Protein AF-A0A1J5R5A1-F1 (afdb_monomer)

Organism: NCBI:txid410659

InterPro domains:
  IPR021104 KfrA, N-terminal DNA-binding domain [PF11740] (4-105)

pLDDT: mean 84.12, std 17.19, range [33.38, 98.56]

Radius of gyration: 106.51 Å; Cα contacts (8 Å, |Δi|>4): 23; chains: 1; bounding box: 194×69×278 Å

Sequence (284 aa):
MLLFFRYGITPTANKLYQYVRKGSMSAPAEALNTFWVVLREKSRVRIERPDLPEQVKDAAGSFAASLWKQAQEAAQARFSAQIAESNEKVLEARQESDIARKELATILLTLQETQAHLENANQRIAEIEKKHAVDISTLATFEKSFESLQNERVNLDRSLEATRTGFSRDIEIINVALSKAEERYRLLEAKSLMEVDRERQRASKLEKELIKIRETTRTDQVDQQKELFSLQNVISGLREKLGTLNGQLNAVTSQQKETTRRLRFTEKKLEASSAKNSRIKSMP

Structure (mmCIF, N/CA/C/O backbone):
data_AF-A0A1J5R5A1-F1
#
_entry.id   AF-A0A1J5R5A1-F1
#
loop_
_atom_site.group_PDB
_atom_site.id
_atom_site.type_symbol
_atom_site.label_atom_id
_atom_site.label_alt_id
_atom_site.label_comp_id
_atom_site.label_asym_id
_atom_site.label_entity_id
_atom_site.label_seq_id
_atom_site.pdbx_PDB_ins_code
_atom_site.Cartn_x
_atom_site.Cartn_y
_atom_site.Cartn_z
_atom_site.occupancy
_atom_site.B_iso_or_equiv
_atom_site.auth_seq_id
_atom_site.auth_comp_id
_atom_site.auth_asym_id
_atom_site.auth_atom_id
_atom_site.pdbx_PDB_model_num
ATOM 1 N N . MET A 1 1 ? 46.092 -10.758 -110.181 1.00 52.22 1 MET A N 1
ATOM 2 C CA . MET A 1 1 ? 46.733 -9.479 -109.787 1.00 52.22 1 MET A CA 1
ATOM 3 C C . MET A 1 1 ? 46.092 -8.767 -108.585 1.00 52.22 1 MET A C 1
ATOM 5 O O . MET A 1 1 ? 46.737 -7.885 -108.043 1.00 52.22 1 MET A O 1
ATOM 9 N N . LEU A 1 2 ? 44.890 -9.133 -108.112 1.00 53.03 2 LEU A N 1
ATOM 10 C CA . LEU A 1 2 ? 44.206 -8.431 -107.003 1.00 53.03 2 LEU A CA 1
ATOM 11 C C . LEU A 1 2 ? 44.682 -8.780 -105.574 1.00 53.03 2 LEU A C 1
ATOM 13 O O . LEU A 1 2 ? 44.371 -8.046 -104.643 1.00 53.03 2 LEU A O 1
ATOM 17 N N . LEU A 1 3 ? 45.429 -9.873 -105.377 1.00 57.06 3 LEU A N 1
ATOM 18 C CA . LEU A 1 3 ? 45.823 -10.336 -104.035 1.00 57.06 3 LEU A CA 1
ATOM 19 C C . LEU A 1 3 ? 46.867 -9.444 -103.343 1.00 57.06 3 LEU A C 1
ATOM 21 O O . LEU A 1 3 ? 46.757 -9.201 -102.146 1.00 57.06 3 LEU A O 1
ATOM 25 N N . PHE A 1 4 ? 47.856 -8.939 -104.085 1.00 57.03 4 PHE A N 1
ATOM 26 C CA . PHE A 1 4 ? 48.929 -8.122 -103.513 1.00 57.03 4 PHE A CA 1
ATOM 27 C C . PHE A 1 4 ? 48.425 -6.733 -103.090 1.00 57.03 4 PHE A C 1
ATOM 29 O O . PHE A 1 4 ? 48.597 -6.341 -101.942 1.00 57.03 4 PHE A O 1
ATOM 36 N N . PHE A 1 5 ? 47.722 -6.028 -103.983 1.00 57.47 5 PHE A N 1
ATOM 37 C CA . PHE A 1 5 ? 47.270 -4.652 -103.738 1.00 57.47 5 PHE A CA 1
ATOM 38 C C . PHE A 1 5 ? 46.162 -4.522 -102.688 1.00 57.47 5 PHE A C 1
ATOM 40 O O . PHE A 1 5 ? 46.007 -3.454 -102.109 1.00 57.47 5 PHE A O 1
ATOM 47 N N . ARG A 1 6 ? 45.384 -5.586 -102.444 1.00 50.59 6 ARG A N 1
ATOM 48 C CA . ARG A 1 6 ? 44.241 -5.542 -101.519 1.00 50.59 6 ARG A CA 1
ATOM 49 C C . ARG A 1 6 ? 44.514 -6.180 -100.156 1.00 50.59 6 ARG A C 1
ATOM 51 O O . ARG A 1 6 ? 43.886 -5.778 -99.186 1.00 50.59 6 ARG A O 1
ATOM 58 N N . TYR A 1 7 ? 45.423 -7.154 -100.077 1.00 55.94 7 TYR A N 1
ATOM 59 C CA . TYR A 1 7 ? 45.648 -7.937 -98.853 1.00 55.94 7 TYR A CA 1
ATOM 60 C C . TYR A 1 7 ? 47.113 -7.974 -98.390 1.00 55.94 7 TYR A C 1
ATOM 62 O O . TYR A 1 7 ? 47.407 -8.630 -97.397 1.00 55.94 7 TYR A O 1
ATOM 70 N N . GLY A 1 8 ? 48.046 -7.318 -99.093 1.00 58.06 8 GLY A N 1
ATOM 71 C CA . GLY A 1 8 ? 49.458 -7.245 -98.685 1.00 58.06 8 GLY A CA 1
ATOM 72 C C . GLY A 1 8 ? 50.221 -8.576 -98.741 1.00 58.06 8 GLY A C 1
ATOM 73 O O . GLY A 1 8 ? 51.343 -8.667 -98.252 1.00 58.06 8 GLY A O 1
ATOM 74 N N . ILE A 1 9 ? 49.640 -9.624 -99.337 1.00 62.53 9 ILE A N 1
ATOM 75 C CA . ILE A 1 9 ? 50.263 -10.950 -99.433 1.00 62.53 9 ILE A CA 1
ATOM 76 C C . ILE A 1 9 ? 51.184 -10.978 -100.654 1.00 62.53 9 ILE A C 1
ATOM 78 O O . ILE A 1 9 ? 50.724 -10.782 -101.781 1.00 62.53 9 ILE A O 1
ATOM 82 N N . THR A 1 10 ? 52.468 -11.283 -100.454 1.00 61.75 10 THR A N 1
ATOM 83 C CA . THR A 1 10 ? 53.428 -11.484 -101.546 1.00 61.75 10 THR A CA 1
ATOM 84 C C . THR A 1 10 ? 53.144 -12.815 -102.261 1.00 61.75 10 THR A C 1
ATOM 86 O O . THR A 1 10 ? 53.216 -13.887 -101.649 1.00 61.75 10 THR A O 1
ATOM 89 N N . PRO A 1 11 ? 52.762 -12.807 -103.553 1.00 65.06 11 PRO A N 1
ATOM 90 C CA . PRO A 1 11 ? 52.550 -14.047 -104.287 1.00 65.06 11 PRO A CA 1
ATOM 91 C C . PRO A 1 11 ? 53.872 -14.816 -104.439 1.00 65.06 11 PRO A C 1
ATOM 93 O O . PRO A 1 11 ? 54.847 -14.303 -104.978 1.00 65.06 11 PRO A O 1
ATOM 96 N N . THR A 1 12 ? 53.900 -16.057 -103.956 1.00 67.81 12 THR A N 1
ATOM 97 C CA . THR A 1 12 ? 54.996 -17.022 -104.143 1.00 67.81 12 THR A CA 1
ATOM 98 C C . THR A 1 12 ? 54.703 -17.935 -105.335 1.00 67.81 12 THR A C 1
ATOM 100 O O . THR A 1 12 ? 53.538 -18.225 -105.621 1.00 67.81 12 THR A O 1
ATOM 103 N N . ALA A 1 13 ? 55.745 -18.429 -106.017 1.00 62.97 13 ALA A N 1
ATOM 104 C CA . ALA A 1 13 ? 55.616 -19.269 -107.219 1.00 62.97 13 ALA A CA 1
ATOM 105 C C . ALA A 1 13 ? 54.694 -20.490 -107.005 1.00 62.97 13 ALA A C 1
ATOM 107 O O . ALA A 1 13 ? 53.851 -20.788 -107.852 1.00 62.97 13 ALA A O 1
ATOM 108 N N . ASN A 1 14 ? 54.759 -21.111 -105.820 1.00 63.62 14 ASN A N 1
ATOM 109 C CA . ASN A 1 14 ? 53.886 -22.225 -105.434 1.00 63.62 14 ASN A CA 1
ATOM 110 C C . ASN A 1 14 ? 52.397 -21.850 -105.392 1.00 63.62 14 ASN A C 1
ATOM 112 O O . ASN A 1 14 ? 51.562 -22.613 -105.875 1.00 63.62 14 ASN A O 1
ATOM 116 N N . LYS A 1 15 ? 52.045 -20.670 -104.862 1.00 64.06 15 LYS A N 1
ATOM 117 C CA . LYS A 1 15 ? 50.645 -20.213 -104.832 1.00 64.06 15 LYS A CA 1
ATOM 118 C C . LYS A 1 15 ? 50.121 -19.936 -106.240 1.00 64.06 15 LYS A C 1
ATOM 120 O O . LYS A 1 15 ? 48.957 -20.196 -106.508 1.00 64.06 15 LYS A O 1
ATOM 125 N N . LEU A 1 16 ? 50.963 -19.451 -107.150 1.00 65.00 16 LEU A N 1
ATOM 126 C CA . LEU A 1 16 ? 50.572 -19.165 -108.534 1.00 65.00 16 LEU A CA 1
ATOM 127 C C . LEU A 1 16 ? 50.385 -20.424 -109.385 1.00 65.00 16 LEU A C 1
ATOM 129 O O . LEU A 1 16 ? 49.421 -20.498 -110.146 1.00 65.00 16 LEU A O 1
ATOM 133 N N . TYR A 1 17 ? 51.236 -21.437 -109.205 1.00 63.41 17 TYR A N 1
ATOM 134 C CA . TYR A 1 17 ? 51.084 -22.732 -109.877 1.00 63.41 17 TYR A CA 1
ATOM 135 C C . TYR A 1 17 ? 49.737 -23.397 -109.538 1.00 63.41 17 TYR A C 1
ATOM 137 O O . TYR A 1 17 ? 49.046 -23.907 -110.422 1.00 63.41 17 TYR A O 1
ATOM 145 N N . GLN A 1 18 ? 49.311 -23.313 -108.272 1.00 65.25 18 GLN A N 1
ATOM 146 C CA . GLN A 1 18 ? 48.046 -23.892 -107.803 1.00 65.25 18 GLN A CA 1
ATOM 147 C C . GLN A 1 18 ? 46.796 -23.275 -108.454 1.00 65.25 18 GLN A C 1
ATOM 149 O O . GLN A 1 18 ? 45.795 -23.977 -108.613 1.00 65.25 18 GLN A O 1
ATOM 154 N N . TYR A 1 19 ? 46.849 -22.003 -108.868 1.00 63.84 19 TYR A N 1
ATOM 155 C CA . TYR A 1 19 ? 45.717 -21.316 -109.502 1.00 63.84 19 TYR A CA 1
ATOM 156 C C . TYR A 1 19 ? 45.675 -21.453 -111.033 1.00 63.84 19 TYR A C 1
ATOM 158 O O . TYR A 1 19 ? 44.595 -21.334 -111.603 1.00 63.84 19 TYR A O 1
ATOM 166 N N . VAL A 1 20 ? 46.804 -21.709 -111.709 1.00 64.94 20 VAL A N 1
ATOM 167 C CA . VAL A 1 20 ? 46.878 -21.674 -113.189 1.00 64.94 20 VAL A CA 1
ATOM 168 C C . VAL A 1 20 ? 46.788 -23.063 -113.844 1.00 64.94 20 VAL A C 1
ATOM 170 O O . VAL A 1 20 ? 46.451 -23.147 -115.019 1.00 64.94 20 VAL A O 1
ATOM 173 N N . ARG A 1 21 ? 46.990 -24.163 -113.100 1.00 59.34 21 ARG A N 1
ATOM 174 C CA . ARG A 1 21 ? 46.677 -25.567 -113.480 1.00 59.34 21 ARG A CA 1
ATOM 175 C C . ARG A 1 21 ? 47.015 -26.028 -114.925 1.00 59.34 21 ARG A C 1
ATOM 177 O O . ARG A 1 21 ? 46.456 -27.032 -115.358 1.00 59.34 21 ARG A O 1
ATOM 184 N N . LYS A 1 22 ? 47.941 -25.386 -115.657 1.00 52.81 22 LYS A N 1
ATOM 185 C CA . LYS A 1 22 ? 48.549 -25.860 -116.924 1.00 52.81 22 LYS A CA 1
ATOM 186 C C . LYS A 1 22 ? 49.942 -25.230 -117.142 1.00 52.81 22 LYS A C 1
ATOM 188 O O . LYS A 1 22 ? 50.082 -24.023 -116.975 1.00 52.81 22 LYS A O 1
ATOM 193 N N . GLY A 1 23 ? 50.933 -26.033 -117.565 1.00 60.09 23 GLY A N 1
ATOM 194 C CA . GLY A 1 23 ? 52.293 -25.600 -117.970 1.00 60.09 23 GLY A CA 1
ATOM 195 C C . GLY A 1 23 ? 53.429 -26.023 -117.018 1.00 60.09 23 GLY A C 1
ATOM 196 O O . GLY A 1 23 ? 53.172 -26.318 -115.854 1.00 60.09 23 GLY A O 1
ATOM 197 N N . SER A 1 24 ? 54.678 -26.093 -117.509 1.00 61.22 24 SER A N 1
ATOM 198 C CA . SER A 1 24 ? 55.853 -26.526 -116.725 1.00 61.22 24 SER A CA 1
ATOM 199 C C . SER A 1 24 ? 56.121 -25.611 -115.517 1.00 61.22 24 SER A C 1
ATOM 201 O O . SER A 1 24 ? 55.800 -24.422 -115.532 1.00 61.22 24 SER A O 1
ATOM 203 N N . MET A 1 25 ? 56.743 -26.158 -114.465 1.00 59.41 25 MET A N 1
ATOM 204 C CA . MET A 1 25 ? 57.041 -25.457 -113.202 1.00 59.41 25 MET A CA 1
ATOM 205 C C . MET A 1 25 ? 57.828 -24.138 -113.356 1.00 59.41 25 MET A C 1
ATOM 207 O O . MET A 1 25 ? 57.787 -23.303 -112.455 1.00 59.41 25 MET A O 1
ATOM 211 N N . SER A 1 26 ? 58.528 -23.923 -114.474 1.00 58.53 26 SER A N 1
ATOM 212 C CA . SER A 1 26 ? 59.345 -22.728 -114.712 1.00 58.53 26 SER A CA 1
ATOM 213 C C . SER A 1 26 ? 58.542 -21.501 -115.168 1.00 58.53 26 SER A C 1
ATOM 215 O O . SER A 1 26 ? 58.938 -20.379 -114.862 1.00 58.53 26 SER A O 1
ATOM 217 N N . ALA A 1 27 ? 57.387 -21.678 -115.821 1.00 63.69 27 ALA A N 1
ATOM 218 C CA . ALA A 1 27 ? 56.630 -20.566 -116.408 1.00 63.69 27 ALA A CA 1
ATOM 219 C C . ALA A 1 27 ? 55.973 -19.616 -115.375 1.00 63.69 27 ALA A C 1
ATOM 221 O O . ALA A 1 27 ? 56.019 -18.401 -115.570 1.00 63.69 27 ALA A O 1
ATOM 222 N N . PRO A 1 28 ? 55.403 -20.085 -114.242 1.00 67.12 28 PRO A N 1
ATOM 223 C CA . PRO A 1 28 ? 54.849 -19.182 -113.226 1.00 67.12 28 PRO A CA 1
ATOM 224 C C . PRO A 1 28 ? 55.920 -18.433 -112.434 1.00 67.12 28 PRO A C 1
ATOM 226 O O . PRO A 1 28 ? 55.672 -17.317 -111.981 1.00 67.12 28 PRO A O 1
ATOM 229 N N . ALA A 1 29 ? 57.100 -19.035 -112.259 1.00 65.38 29 ALA A N 1
ATOM 230 C CA . ALA A 1 29 ? 58.236 -18.376 -111.626 1.00 65.38 29 ALA A CA 1
ATOM 231 C C . ALA A 1 29 ? 58.772 -17.248 -112.518 1.00 65.38 29 ALA A C 1
ATOM 233 O O . ALA A 1 29 ? 59.002 -16.143 -112.030 1.00 65.38 29 ALA A O 1
ATOM 234 N N . GLU A 1 30 ? 58.880 -17.497 -113.825 1.00 68.44 30 GLU A N 1
ATOM 235 C CA . GLU A 1 30 ? 59.286 -16.498 -114.811 1.00 68.44 30 GLU A CA 1
ATOM 236 C C . GLU A 1 30 ? 58.259 -15.365 -114.920 1.00 68.44 30 GLU A C 1
ATOM 238 O O . GLU A 1 30 ? 58.621 -14.211 -114.733 1.00 68.44 30 GLU A O 1
ATOM 243 N N . ALA A 1 31 ? 56.963 -15.674 -115.056 1.00 72.19 31 ALA A N 1
ATOM 244 C CA . ALA A 1 31 ? 55.900 -14.667 -115.102 1.00 72.19 31 ALA A CA 1
ATOM 245 C C . ALA A 1 31 ? 55.815 -13.814 -113.823 1.00 72.19 31 ALA A C 1
ATOM 247 O O . ALA A 1 31 ? 55.523 -12.619 -113.896 1.00 72.19 31 ALA A O 1
ATOM 248 N N . LEU A 1 32 ? 56.082 -14.398 -112.648 1.00 71.00 32 LEU A N 1
ATOM 249 C CA . LEU A 1 32 ? 56.175 -13.648 -111.395 1.00 71.00 32 LEU A CA 1
ATOM 250 C C . LEU A 1 32 ? 57.400 -12.725 -111.393 1.00 71.00 32 LEU A C 1
ATOM 252 O O . LEU A 1 32 ? 57.299 -11.579 -110.960 1.00 71.00 32 LEU A O 1
ATOM 256 N N . ASN A 1 33 ? 58.542 -13.202 -111.891 1.00 68.62 33 ASN A N 1
ATOM 257 C CA . ASN A 1 33 ? 59.760 -12.407 -111.972 1.00 68.62 33 ASN A CA 1
ATOM 258 C C . ASN A 1 33 ? 59.587 -11.243 -112.962 1.00 68.62 33 ASN A C 1
ATOM 260 O O . ASN A 1 33 ? 59.836 -10.095 -112.603 1.00 68.62 33 ASN A O 1
ATOM 264 N N . THR A 1 34 ? 59.032 -11.501 -114.152 1.00 70.50 34 THR A N 1
ATOM 265 C CA . THR A 1 34 ? 58.669 -10.469 -115.134 1.00 70.50 34 THR A CA 1
ATOM 266 C C . THR A 1 34 ? 57.650 -9.489 -114.557 1.00 70.50 34 THR A C 1
ATOM 268 O O . THR A 1 34 ? 57.800 -8.286 -114.731 1.00 70.50 34 THR A O 1
ATOM 271 N N . PHE A 1 35 ? 56.645 -9.961 -113.812 1.00 73.12 35 PHE A N 1
ATOM 272 C CA . PHE A 1 35 ? 55.679 -9.089 -113.141 1.00 73.12 35 PHE A CA 1
ATOM 273 C C . PHE A 1 35 ? 56.347 -8.157 -112.125 1.00 73.12 35 PHE A C 1
ATOM 275 O O . PHE A 1 35 ? 56.056 -6.964 -112.127 1.00 73.12 35 PHE A O 1
ATOM 282 N N . TRP A 1 36 ? 57.255 -8.662 -111.284 1.00 69.12 36 TRP A N 1
ATOM 283 C CA . TRP A 1 36 ? 57.976 -7.830 -110.319 1.00 69.12 36 TRP A CA 1
ATOM 284 C C . TRP A 1 36 ? 58.961 -6.869 -110.982 1.00 69.12 36 TRP A C 1
ATOM 286 O O . TRP A 1 36 ? 59.102 -5.745 -110.503 1.00 69.12 36 TRP A O 1
ATOM 296 N N . VAL A 1 37 ? 59.601 -7.269 -112.085 1.00 68.25 37 VAL A N 1
ATOM 297 C CA . VAL A 1 37 ? 60.445 -6.387 -112.906 1.00 68.25 37 VAL A CA 1
ATOM 298 C C . VAL A 1 37 ? 59.600 -5.266 -113.513 1.00 68.25 37 VAL A C 1
ATOM 300 O O . VAL A 1 37 ? 59.901 -4.100 -113.283 1.00 68.25 37 VAL A O 1
ATOM 303 N N . VAL A 1 38 ? 58.483 -5.592 -114.170 1.00 69.44 38 VAL A N 1
ATOM 304 C CA . VAL A 1 38 ? 57.568 -4.611 -114.784 1.00 69.44 38 VAL A CA 1
ATOM 305 C C . VAL A 1 38 ? 56.927 -3.702 -113.736 1.00 69.44 38 VAL A C 1
ATOM 307 O O . VAL A 1 38 ? 56.764 -2.506 -113.966 1.00 69.44 38 VAL A O 1
ATOM 310 N N . LEU A 1 39 ? 56.562 -4.237 -112.569 1.00 68.19 39 LEU A N 1
ATOM 311 C CA . LEU A 1 39 ? 56.016 -3.437 -111.479 1.00 68.19 39 LEU A CA 1
ATOM 312 C C . LEU A 1 39 ? 57.073 -2.472 -110.933 1.00 68.19 39 LEU A C 1
ATOM 314 O O . LEU A 1 39 ? 56.761 -1.305 -110.730 1.00 68.19 39 LEU A O 1
ATOM 318 N N . ARG A 1 40 ? 58.317 -2.932 -110.749 1.00 64.62 40 ARG A N 1
ATOM 319 C CA . ARG A 1 40 ? 59.441 -2.102 -110.290 1.00 64.62 40 ARG A CA 1
ATOM 320 C C . ARG A 1 40 ? 59.830 -1.039 -111.322 1.00 64.62 40 ARG A C 1
ATOM 322 O O . ARG A 1 40 ? 60.190 0.070 -110.937 1.00 64.62 40 ARG A O 1
ATOM 329 N N . GLU A 1 41 ? 59.724 -1.348 -112.613 1.00 62.62 41 GLU A N 1
ATOM 330 C CA . GLU A 1 41 ? 59.899 -0.376 -113.696 1.00 62.62 41 GLU A CA 1
ATOM 331 C C . GLU A 1 41 ? 58.786 0.677 -113.708 1.00 62.62 41 GLU A C 1
ATOM 333 O O . GLU A 1 41 ? 59.081 1.866 -113.812 1.00 62.62 41 GLU A O 1
ATOM 338 N N . LYS A 1 42 ? 57.520 0.269 -113.556 1.00 59.47 42 LYS A N 1
ATOM 339 C CA . LYS A 1 42 ? 56.360 1.178 -113.583 1.00 59.47 42 LYS A CA 1
ATOM 340 C C . LYS A 1 42 ? 56.152 1.971 -112.294 1.00 59.47 42 LYS A C 1
ATOM 342 O O . LYS A 1 42 ? 55.535 3.029 -112.338 1.00 59.47 42 LYS A O 1
ATOM 347 N N . SER A 1 43 ? 56.628 1.475 -111.154 1.00 53.34 43 SER A N 1
ATOM 348 C CA . SER A 1 43 ? 56.506 2.150 -109.856 1.00 53.34 43 SER A CA 1
ATOM 349 C C . SER A 1 43 ? 57.691 3.061 -109.533 1.00 53.34 43 SER A C 1
ATOM 351 O O . SER A 1 43 ? 57.697 3.695 -108.478 1.00 53.34 43 SER A O 1
ATOM 353 N N . ARG A 1 44 ? 58.721 3.110 -110.388 1.00 57.03 44 ARG A N 1
ATOM 354 C CA . ARG A 1 44 ? 59.793 4.099 -110.264 1.00 57.03 44 ARG A CA 1
ATOM 355 C C . ARG A 1 44 ? 59.208 5.476 -110.567 1.00 57.03 44 ARG A C 1
ATOM 357 O O . ARG A 1 44 ? 58.665 5.702 -111.643 1.00 57.03 44 ARG A O 1
ATOM 364 N N . VAL A 1 45 ? 59.337 6.396 -109.616 1.00 53.16 45 VAL A N 1
ATOM 365 C CA . VAL A 1 45 ? 58.979 7.808 -109.788 1.00 53.16 45 VAL A CA 1
ATOM 366 C C . VAL A 1 45 ? 59.910 8.404 -110.849 1.00 53.16 45 VAL A C 1
ATOM 368 O O . VAL A 1 45 ? 61.018 8.839 -110.546 1.00 53.16 45 VAL A O 1
ATOM 371 N N . ARG A 1 46 ? 59.495 8.363 -112.120 1.00 52.19 46 ARG A N 1
ATOM 372 C CA . ARG A 1 46 ? 60.181 9.046 -113.219 1.00 52.19 46 ARG A CA 1
ATOM 373 C C . ARG A 1 46 ? 59.719 10.496 -113.247 1.00 52.19 46 ARG A C 1
ATOM 375 O O . ARG A 1 46 ? 58.576 10.784 -113.585 1.00 52.19 46 ARG A O 1
ATOM 382 N N . ILE A 1 47 ? 60.622 11.415 -112.920 1.00 49.62 47 ILE A N 1
ATOM 383 C CA . ILE A 1 47 ? 60.444 12.833 -113.236 1.00 49.62 47 ILE A CA 1
ATOM 384 C C . ILE A 1 47 ?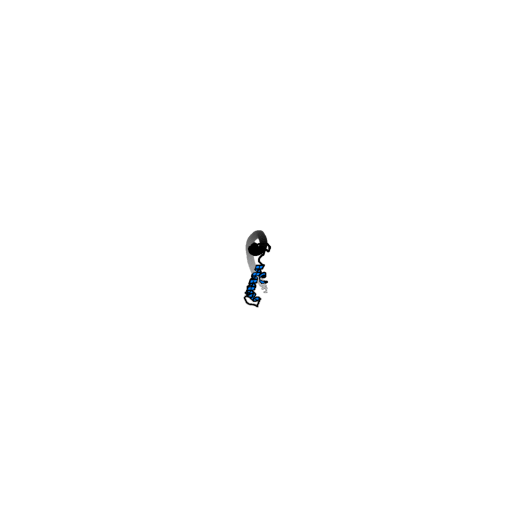 60.747 12.982 -114.730 1.00 49.62 47 ILE A C 1
ATOM 386 O O . ILE A 1 47 ? 61.897 13.154 -115.141 1.00 49.62 47 ILE A O 1
ATOM 390 N N . GLU A 1 48 ? 59.726 12.827 -115.571 1.00 50.56 48 GLU A N 1
ATOM 391 C CA . GLU A 1 48 ? 59.869 13.018 -117.013 1.00 50.56 48 GLU A CA 1
ATOM 392 C C . GLU A 1 48 ? 59.891 14.516 -117.340 1.00 50.56 48 GLU A C 1
ATOM 394 O O . GLU A 1 48 ? 58.867 15.161 -117.543 1.00 50.56 48 GLU A O 1
ATOM 399 N N . ARG A 1 49 ? 61.105 15.077 -117.373 1.00 48.53 49 ARG A N 1
ATOM 400 C CA . ARG A 1 49 ? 61.427 16.317 -118.092 1.00 48.53 49 ARG A CA 1
ATOM 401 C C . ARG A 1 49 ? 62.416 15.993 -119.230 1.00 48.53 49 ARG A C 1
ATOM 403 O O . ARG A 1 49 ? 63.350 15.218 -118.972 1.00 48.53 49 ARG A O 1
ATOM 410 N N . PRO A 1 50 ? 62.223 16.525 -120.457 1.00 55.97 50 PRO A N 1
ATOM 411 C CA . PRO A 1 50 ? 63.009 16.129 -121.633 1.00 55.97 50 PRO A CA 1
ATOM 412 C C . PRO A 1 50 ? 64.499 16.494 -121.560 1.00 55.97 50 PRO A C 1
ATOM 414 O O . PRO A 1 50 ? 65.307 15.766 -122.119 1.00 55.97 50 PRO A O 1
ATOM 417 N N . ASP A 1 51 ? 64.876 17.520 -120.788 1.00 57.78 51 ASP A N 1
ATOM 418 C CA . ASP A 1 51 ? 66.250 18.060 -120.774 1.00 57.78 51 ASP A CA 1
ATOM 419 C C . ASP A 1 51 ? 67.032 17.775 -119.474 1.00 57.78 51 ASP A C 1
ATOM 421 O O . ASP A 1 51 ? 67.938 18.522 -119.109 1.00 57.78 51 ASP A O 1
ATOM 425 N N . LEU A 1 52 ? 66.685 16.715 -118.728 1.00 54.56 52 LEU A N 1
ATOM 426 C CA . LEU A 1 52 ? 67.394 16.355 -117.488 1.00 54.56 52 LEU A CA 1
ATOM 427 C C . LEU A 1 52 ? 68.324 15.138 -117.678 1.00 54.56 52 LEU A C 1
ATOM 429 O O . LEU A 1 52 ? 67.817 14.071 -118.049 1.00 54.56 52 LEU A O 1
ATOM 433 N N . PRO A 1 53 ? 69.635 15.250 -117.360 1.00 69.06 53 PRO A N 1
ATOM 434 C CA . PRO A 1 53 ? 70.582 14.134 -117.399 1.00 69.06 53 PRO A CA 1
ATOM 435 C C . PRO A 1 53 ? 70.124 12.944 -116.546 1.00 69.06 53 PRO A C 1
ATOM 437 O O . PRO A 1 53 ? 69.581 13.121 -115.454 1.00 69.06 53 PRO A O 1
ATOM 440 N N . GLU A 1 54 ? 70.375 11.724 -117.020 1.00 65.44 54 GLU A N 1
ATOM 441 C CA . GLU A 1 54 ? 69.922 10.469 -116.395 1.00 65.44 54 GLU A CA 1
ATOM 442 C C . GLU A 1 54 ? 70.398 10.322 -114.936 1.00 65.44 54 GLU A C 1
ATOM 444 O O . GLU A 1 54 ? 69.623 9.940 -114.059 1.00 65.44 54 GLU A O 1
ATOM 449 N N . GLN A 1 55 ? 71.613 10.797 -114.643 1.00 68.44 55 GLN A N 1
ATOM 450 C CA . GLN A 1 55 ? 72.180 10.875 -113.290 1.00 68.44 55 GLN A CA 1
ATOM 451 C C . GLN A 1 55 ? 71.318 11.708 -112.321 1.00 68.44 55 GLN A C 1
ATOM 453 O O . GLN A 1 55 ? 71.186 11.361 -111.148 1.00 68.44 55 GLN A O 1
ATOM 458 N N . VAL A 1 56 ? 70.694 12.790 -112.801 1.00 70.94 56 VAL A N 1
ATOM 459 C CA . VAL A 1 56 ? 69.839 13.668 -111.983 1.00 70.94 56 VAL A CA 1
ATOM 460 C C . VAL A 1 56 ? 68.471 13.024 -111.742 1.00 70.94 56 VAL A C 1
ATOM 462 O O . VAL A 1 56 ? 67.906 13.168 -110.658 1.00 70.94 56 VAL A O 1
ATOM 465 N N . LYS A 1 57 ? 67.945 12.269 -112.714 1.00 68.62 57 LYS A N 1
ATOM 466 C CA . LYS A 1 57 ? 66.679 11.529 -112.575 1.00 68.62 57 LYS A CA 1
ATOM 467 C C . LYS A 1 57 ? 66.793 10.401 -111.548 1.00 68.62 57 LYS A C 1
ATOM 469 O O . LYS A 1 57 ? 65.914 10.276 -110.695 1.00 68.62 57 LYS A O 1
ATOM 474 N N . ASP A 1 58 ? 67.881 9.632 -111.579 1.00 72.12 58 ASP A N 1
ATOM 475 C CA . ASP A 1 58 ? 68.140 8.586 -110.583 1.00 72.12 58 ASP A CA 1
ATOM 476 C C . ASP A 1 58 ? 68.370 9.170 -109.181 1.00 72.12 58 ASP A C 1
ATOM 478 O O . ASP A 1 58 ? 67.820 8.658 -108.201 1.00 72.12 58 ASP A O 1
ATOM 482 N N . ALA A 1 59 ? 69.105 10.285 -109.077 1.00 73.50 59 ALA A N 1
ATOM 483 C CA . ALA A 1 59 ? 69.291 10.996 -107.813 1.00 73.50 59 ALA A CA 1
ATOM 484 C C . ALA A 1 59 ? 67.957 11.506 -107.235 1.00 73.50 59 ALA A C 1
ATOM 486 O O . ALA A 1 59 ? 67.687 11.319 -106.048 1.00 73.50 59 ALA A O 1
ATOM 487 N N . ALA A 1 60 ? 67.088 12.085 -108.069 1.00 74.88 60 ALA A N 1
ATOM 488 C CA . ALA A 1 60 ? 65.782 12.581 -107.643 1.00 74.88 60 ALA A CA 1
ATOM 489 C C . ALA A 1 60 ? 64.807 11.453 -107.255 1.00 74.88 60 ALA A C 1
ATOM 491 O O . ALA A 1 60 ? 64.082 11.582 -106.270 1.00 74.88 60 ALA A O 1
ATOM 492 N N . GLY A 1 61 ? 64.811 10.324 -107.975 1.00 75.94 61 GLY A N 1
ATOM 493 C CA . GLY A 1 61 ? 64.016 9.143 -107.623 1.00 75.94 61 GLY A CA 1
ATOM 494 C C . GLY A 1 61 ? 64.483 8.478 -106.323 1.00 75.94 61 GLY A C 1
ATOM 495 O O . GLY A 1 61 ? 63.657 8.093 -105.495 1.00 75.94 61 GLY A O 1
ATOM 496 N N . SER A 1 62 ? 65.801 8.398 -106.109 1.00 79.25 62 SER A N 1
ATOM 497 C CA . SER A 1 62 ? 66.400 7.918 -104.857 1.00 79.25 62 SER A CA 1
ATOM 498 C C . SER A 1 62 ? 66.044 8.825 -103.675 1.00 79.25 62 SER A C 1
ATOM 500 O O . SER A 1 62 ? 65.631 8.336 -102.624 1.00 79.25 62 SER A O 1
ATOM 502 N N . PHE A 1 63 ? 66.106 10.147 -103.869 1.00 82.94 63 PHE A N 1
ATOM 503 C CA . PHE A 1 63 ? 65.694 11.129 -102.867 1.00 82.94 63 PHE A CA 1
ATOM 504 C C . PHE A 1 63 ? 64.196 11.048 -102.542 1.00 82.94 63 PHE A C 1
ATOM 506 O O . PHE A 1 63 ? 63.818 11.046 -101.376 1.00 82.94 63 PHE A O 1
ATOM 513 N N . ALA A 1 64 ? 63.323 10.924 -103.545 1.00 81.56 64 ALA A N 1
ATOM 514 C CA . ALA A 1 64 ? 61.886 10.774 -103.314 1.00 81.56 64 ALA A CA 1
ATOM 515 C C . ALA A 1 64 ? 61.556 9.474 -102.558 1.00 81.56 64 ALA A C 1
ATOM 517 O O . ALA A 1 64 ? 60.715 9.475 -101.661 1.00 81.56 64 ALA A O 1
ATOM 518 N N . ALA A 1 65 ? 62.241 8.371 -102.879 1.00 79.69 65 ALA A N 1
ATOM 519 C CA . ALA A 1 65 ? 62.074 7.100 -102.182 1.00 79.69 65 ALA A CA 1
ATOM 520 C C . ALA A 1 65 ? 62.586 7.153 -100.733 1.00 79.69 65 ALA A C 1
ATOM 522 O O . ALA A 1 65 ? 61.928 6.621 -99.837 1.00 79.69 65 ALA A O 1
ATOM 523 N N . SER A 1 66 ? 63.730 7.803 -100.482 1.00 83.00 66 SER A N 1
ATOM 524 C CA . SER A 1 66 ? 64.261 7.974 -99.126 1.00 83.00 66 SER A CA 1
ATOM 525 C C . SER A 1 66 ? 63.391 8.914 -98.294 1.00 83.00 66 SER A C 1
ATOM 527 O O . SER A 1 66 ? 63.085 8.583 -97.151 1.00 83.00 66 SER A O 1
ATOM 529 N N . LEU A 1 67 ? 62.905 10.013 -98.879 1.00 87.50 67 LEU A N 1
ATOM 530 C CA . LEU A 1 67 ? 61.965 10.932 -98.241 1.00 87.50 67 LEU A CA 1
ATOM 531 C C . LEU A 1 67 ? 60.642 10.237 -97.905 1.00 87.50 67 LEU A C 1
ATOM 533 O O . LEU A 1 67 ? 60.149 10.375 -96.790 1.00 87.50 67 LEU A O 1
ATOM 537 N N . TRP A 1 68 ? 60.083 9.451 -98.831 1.00 88.12 68 TRP A N 1
ATOM 538 C CA . TRP A 1 68 ? 58.869 8.670 -98.579 1.00 88.12 68 TRP A CA 1
ATOM 539 C C . TRP A 1 68 ? 59.073 7.647 -97.460 1.00 88.12 68 TRP A C 1
ATOM 541 O O . TRP A 1 68 ? 58.233 7.526 -96.572 1.00 88.12 68 TRP A O 1
ATOM 551 N N . LYS A 1 69 ? 60.210 6.941 -97.461 1.00 88.50 69 LYS A N 1
ATOM 552 C CA . LYS A 1 69 ? 60.557 5.989 -96.401 1.00 88.50 69 LYS A CA 1
ATOM 553 C C . LYS A 1 69 ? 60.691 6.685 -95.043 1.00 88.50 69 LYS A C 1
ATOM 555 O O . LYS A 1 69 ? 60.097 6.216 -94.080 1.00 88.50 69 LYS A O 1
ATOM 560 N N . GLN A 1 70 ? 61.386 7.821 -94.978 1.00 90.25 70 GLN A N 1
ATOM 561 C CA . GLN A 1 70 ? 61.517 8.620 -93.755 1.00 90.25 70 GLN A CA 1
ATOM 562 C C . GLN A 1 70 ? 60.164 9.164 -93.277 1.00 90.25 70 GLN A C 1
ATOM 564 O O . GLN A 1 70 ? 59.872 9.117 -92.086 1.00 90.25 70 GLN A O 1
ATOM 569 N N . ALA A 1 71 ? 59.311 9.636 -94.190 1.00 90.75 71 ALA A N 1
ATOM 570 C CA . ALA A 1 71 ? 57.964 10.094 -93.862 1.00 90.75 71 ALA A CA 1
ATOM 571 C C . ALA A 1 71 ? 57.093 8.947 -93.324 1.00 90.75 71 ALA A C 1
ATOM 573 O O . ALA A 1 71 ? 56.383 9.134 -92.337 1.00 90.75 71 ALA A O 1
ATOM 574 N N . GLN A 1 72 ? 57.187 7.754 -93.920 1.00 92.06 72 GLN A N 1
ATOM 575 C CA . GLN A 1 72 ? 56.482 6.557 -93.463 1.00 92.06 72 GLN A CA 1
ATOM 576 C C . GLN A 1 72 ? 56.982 6.091 -92.088 1.00 92.06 72 GLN A C 1
ATOM 578 O O . GLN A 1 72 ? 56.171 5.765 -91.225 1.00 92.06 72 GLN A O 1
ATOM 583 N N . GLU A 1 73 ? 58.297 6.086 -91.859 1.00 92.88 73 GLU A N 1
ATOM 584 C CA . GLU A 1 73 ? 58.904 5.757 -90.563 1.00 92.88 73 GLU A CA 1
ATOM 585 C C . GLU A 1 73 ? 58.490 6.767 -89.483 1.00 92.88 73 GLU A C 1
ATOM 587 O O . GLU A 1 73 ? 58.068 6.367 -88.399 1.00 92.88 73 GLU A O 1
ATOM 592 N N . ALA A 1 74 ? 58.511 8.068 -89.790 1.00 91.81 74 ALA A N 1
ATOM 593 C CA . ALA A 1 74 ? 58.069 9.118 -88.874 1.00 91.81 74 ALA A CA 1
ATOM 594 C C . ALA A 1 74 ? 56.562 9.041 -88.572 1.00 91.81 74 ALA A C 1
ATOM 596 O O . ALA A 1 74 ? 56.155 9.230 -87.424 1.00 91.81 74 ALA A O 1
ATOM 597 N N . ALA A 1 75 ? 55.727 8.744 -89.573 1.00 92.62 75 ALA A N 1
ATOM 598 C CA . ALA A 1 75 ? 54.291 8.546 -89.391 1.00 92.62 75 ALA A CA 1
ATOM 599 C C . ALA A 1 75 ? 54.002 7.309 -88.530 1.00 92.62 75 ALA A C 1
ATOM 601 O O . ALA A 1 75 ? 53.202 7.392 -87.599 1.00 92.62 75 ALA A O 1
ATOM 602 N N . GLN A 1 76 ? 54.695 6.193 -88.781 1.00 93.62 76 GLN A N 1
ATOM 603 C CA . GLN A 1 76 ? 54.554 4.970 -87.993 1.00 93.62 76 GLN A CA 1
ATOM 604 C C . GLN A 1 76 ? 55.003 5.183 -86.542 1.00 93.62 76 GLN A C 1
ATOM 606 O O . GLN A 1 76 ? 54.297 4.767 -85.625 1.00 93.62 76 GLN A O 1
ATOM 611 N N . ALA A 1 77 ? 56.129 5.871 -86.328 1.00 93.75 77 ALA A N 1
ATOM 612 C CA . ALA A 1 77 ? 56.627 6.198 -84.995 1.00 93.75 77 ALA A CA 1
ATOM 613 C C . ALA A 1 77 ? 55.636 7.087 -84.226 1.00 93.75 77 ALA A C 1
ATOM 615 O O . ALA A 1 77 ? 55.274 6.767 -83.092 1.00 93.75 77 ALA A O 1
ATOM 616 N N . ARG A 1 78 ? 55.121 8.155 -84.856 1.00 94.06 78 ARG A N 1
ATOM 617 C CA . ARG A 1 78 ? 54.096 9.029 -84.256 1.00 94.06 78 ARG A CA 1
ATOM 618 C C . ARG A 1 78 ? 52.807 8.276 -83.940 1.00 94.06 78 ARG A C 1
ATOM 620 O O . ARG A 1 78 ? 52.266 8.449 -82.856 1.00 94.06 78 ARG A O 1
ATOM 627 N N . PHE A 1 79 ? 52.346 7.414 -84.844 1.00 94.38 79 PHE A N 1
ATOM 628 C CA . PHE A 1 79 ? 51.155 6.599 -84.619 1.00 94.38 79 PHE A CA 1
ATOM 6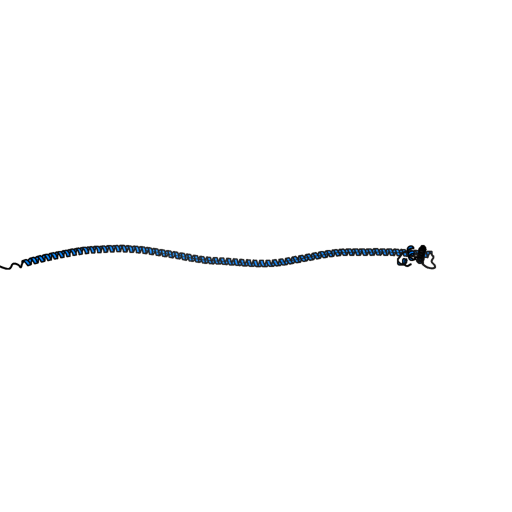29 C C . PHE A 1 79 ? 51.347 5.616 -83.458 1.00 94.38 79 PHE A C 1
ATOM 631 O O . PHE A 1 79 ? 50.474 5.508 -82.600 1.00 94.38 79 PHE A O 1
ATOM 638 N N . SER A 1 80 ? 52.505 4.950 -83.366 1.00 94.62 80 SER A N 1
ATOM 639 C CA . SER A 1 80 ? 52.811 4.078 -82.225 1.00 94.62 80 SER A CA 1
ATOM 640 C C . SER A 1 80 ? 52.893 4.840 -80.902 1.00 94.62 80 SER A C 1
ATOM 642 O O . SER A 1 80 ? 52.383 4.348 -79.899 1.00 94.62 80 SER A O 1
ATOM 644 N N . ALA A 1 81 ? 53.463 6.051 -80.906 1.00 94.88 81 ALA A N 1
ATOM 645 C CA . ALA A 1 81 ? 53.516 6.908 -79.725 1.00 94.88 81 ALA A CA 1
ATOM 646 C C . ALA A 1 81 ? 52.108 7.345 -79.292 1.00 94.88 81 ALA A C 1
ATOM 648 O O . ALA A 1 81 ? 51.775 7.248 -78.117 1.00 94.88 81 ALA A O 1
ATOM 649 N N . GLN A 1 82 ? 51.249 7.728 -80.241 1.00 95.12 82 GLN A N 1
ATOM 650 C CA . GLN A 1 82 ? 49.867 8.111 -79.955 1.00 95.12 82 GLN A CA 1
ATOM 651 C C . GLN A 1 82 ? 49.025 6.933 -79.439 1.00 95.12 82 GLN A C 1
ATOM 653 O O . GLN A 1 82 ? 48.204 7.117 -78.542 1.00 95.12 82 GLN A O 1
ATOM 658 N N . ILE A 1 83 ? 49.228 5.718 -79.964 1.00 96.25 83 ILE A N 1
ATOM 659 C CA . ILE A 1 83 ? 48.589 4.510 -79.419 1.00 96.25 83 ILE A CA 1
ATOM 660 C C . ILE A 1 83 ? 49.070 4.250 -77.991 1.00 96.25 83 ILE A C 1
ATOM 662 O O . ILE A 1 83 ? 48.246 3.950 -77.131 1.00 96.25 83 ILE A O 1
ATOM 666 N N . ALA A 1 84 ? 50.375 4.358 -77.729 1.00 95.06 84 ALA A N 1
ATOM 667 C CA . ALA A 1 84 ? 50.926 4.154 -76.393 1.00 95.06 84 ALA A CA 1
ATOM 668 C C . ALA A 1 84 ? 50.342 5.160 -75.388 1.00 95.06 84 ALA A C 1
ATOM 670 O O . ALA A 1 84 ? 49.800 4.740 -74.371 1.00 95.06 84 ALA A O 1
ATOM 671 N N . GLU A 1 85 ? 50.340 6.451 -75.727 1.00 95.88 85 GLU A N 1
ATOM 672 C CA . GLU A 1 85 ? 49.767 7.516 -74.895 1.00 95.88 85 GLU A CA 1
ATOM 673 C C . GLU A 1 85 ? 48.254 7.328 -74.679 1.00 95.88 85 GLU A C 1
ATOM 675 O O . GLU A 1 85 ? 47.742 7.484 -73.572 1.00 95.88 85 GLU A O 1
ATOM 680 N N . SER A 1 86 ? 47.510 6.949 -75.725 1.00 94.50 86 SER A N 1
ATOM 681 C CA . SER A 1 86 ? 46.077 6.665 -75.594 1.00 94.50 86 SER A CA 1
ATOM 682 C C . SER A 1 86 ? 45.813 5.451 -74.703 1.00 94.50 86 SER A C 1
ATOM 684 O O . SER A 1 86 ? 44.834 5.452 -73.958 1.00 94.50 86 SER A O 1
ATOM 686 N N . ASN A 1 87 ? 46.643 4.410 -74.786 1.00 96.25 87 ASN A N 1
ATOM 687 C CA . ASN A 1 87 ? 46.510 3.221 -73.949 1.00 96.25 87 ASN A CA 1
ATOM 688 C C . ASN A 1 87 ? 46.845 3.523 -72.486 1.00 96.25 87 ASN A C 1
ATOM 690 O O . ASN A 1 87 ? 46.160 3.012 -71.604 1.00 96.25 87 ASN A O 1
ATOM 694 N N . GLU A 1 88 ? 47.850 4.364 -72.236 1.00 96.25 88 GLU A N 1
ATOM 695 C CA . GLU A 1 88 ? 48.210 4.842 -70.899 1.00 96.25 88 GLU A CA 1
ATOM 696 C C . GLU A 1 88 ? 47.047 5.614 -70.265 1.00 96.25 88 GLU A C 1
ATOM 698 O O . GLU A 1 88 ? 46.558 5.213 -69.213 1.00 96.25 88 GLU A O 1
ATOM 703 N N . LYS A 1 89 ? 46.474 6.594 -70.975 1.00 95.94 89 LYS A N 1
ATOM 704 C CA . LYS A 1 89 ? 45.291 7.344 -70.510 1.00 95.94 89 LYS A CA 1
ATOM 705 C C . LYS A 1 89 ? 44.082 6.449 -70.226 1.00 95.94 89 LYS A C 1
ATOM 707 O O . LYS A 1 89 ? 43.350 6.663 -69.263 1.00 95.94 89 LYS A O 1
ATOM 712 N N . VAL A 1 90 ? 43.844 5.434 -71.063 1.00 97.06 90 VAL A N 1
ATOM 713 C CA . VAL A 1 90 ? 42.763 4.458 -70.834 1.00 97.06 90 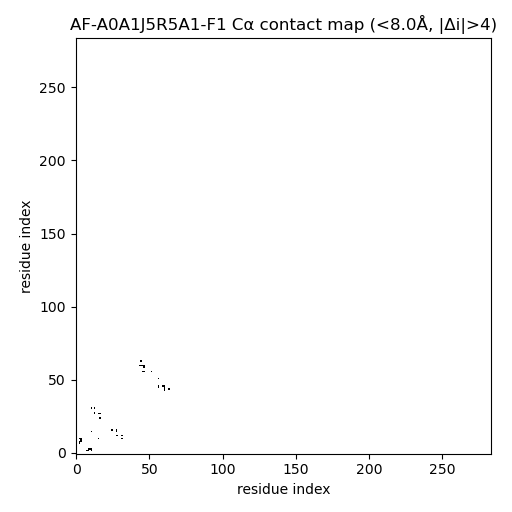VAL A CA 1
ATOM 714 C C . VAL A 1 90 ? 43.048 3.596 -69.605 1.00 97.06 90 VAL A C 1
ATOM 716 O O . VAL A 1 90 ? 42.113 3.253 -68.882 1.00 97.06 90 VAL A O 1
ATOM 719 N N . LEU A 1 91 ? 44.307 3.225 -69.363 1.00 96.69 91 LEU A N 1
ATOM 720 C CA . LEU A 1 91 ? 44.699 2.464 -68.182 1.00 96.69 91 LEU A CA 1
ATOM 721 C C . LEU A 1 91 ? 44.520 3.295 -66.907 1.00 96.69 91 LEU A C 1
ATOM 723 O O . LEU A 1 91 ? 43.907 2.797 -65.966 1.00 96.69 91 LEU A O 1
ATOM 727 N N . GLU A 1 92 ? 44.983 4.544 -66.900 1.00 96.69 92 GLU A N 1
ATOM 728 C CA . GLU A 1 92 ? 44.815 5.484 -65.784 1.00 96.69 92 GLU A CA 1
ATOM 729 C C . GLU A 1 92 ? 43.332 5.689 -65.454 1.00 96.69 92 GLU A C 1
ATOM 731 O O . GLU A 1 92 ? 42.906 5.423 -64.332 1.00 96.69 92 GLU A O 1
ATOM 736 N N . ALA A 1 93 ? 42.503 6.017 -66.452 1.00 95.94 93 ALA A N 1
ATOM 737 C CA . ALA A 1 93 ? 41.064 6.202 -66.249 1.00 95.94 93 ALA A CA 1
ATOM 738 C C . ALA A 1 93 ? 40.362 4.930 -65.731 1.00 95.94 93 ALA A C 1
ATOM 740 O O . ALA A 1 93 ? 39.406 5.002 -64.954 1.00 95.94 93 ALA A O 1
ATOM 741 N N . ARG A 1 94 ? 40.822 3.739 -66.145 1.00 97.12 94 ARG A N 1
ATOM 742 C CA . ARG A 1 94 ? 40.314 2.463 -65.611 1.00 97.12 94 ARG A CA 1
ATOM 743 C C . ARG A 1 94 ? 40.719 2.263 -64.156 1.00 97.12 94 ARG A C 1
ATOM 745 O O . ARG A 1 94 ? 39.874 1.862 -63.364 1.00 97.12 94 ARG A O 1
ATOM 752 N N . GLN A 1 95 ? 41.968 2.560 -63.805 1.00 97.00 95 GLN A N 1
ATOM 753 C CA . GLN A 1 95 ? 42.451 2.464 -62.428 1.00 97.00 95 GLN A CA 1
ATOM 754 C C . GLN A 1 95 ? 41.691 3.421 -61.507 1.00 97.00 95 GLN A C 1
ATOM 756 O O . GLN A 1 95 ? 41.211 2.990 -60.462 1.00 97.00 95 GLN A O 1
ATOM 761 N N . GLU A 1 96 ? 41.500 4.676 -61.918 1.00 96.81 96 GLU A N 1
ATOM 762 C CA . GLU A 1 96 ? 40.690 5.650 -61.179 1.00 96.81 96 GLU A CA 1
ATOM 763 C C . GLU A 1 96 ? 39.242 5.170 -61.013 1.00 96.81 96 GLU A C 1
ATOM 765 O O . GLU A 1 96 ? 38.690 5.230 -59.914 1.00 96.81 96 GLU A O 1
ATOM 770 N N . SER A 1 97 ? 38.633 4.618 -62.070 1.00 96.94 97 SER A N 1
ATOM 771 C CA . SER A 1 97 ? 37.279 4.057 -61.991 1.00 96.94 97 SER A CA 1
ATOM 772 C C . SER A 1 97 ? 37.193 2.869 -61.029 1.00 96.94 97 SER A C 1
ATOM 774 O O . SER A 1 97 ? 36.233 2.772 -60.262 1.00 96.94 97 SER A O 1
ATOM 776 N N . ASP A 1 98 ? 38.182 1.977 -61.031 1.00 97.12 98 ASP A N 1
ATOM 777 C CA . ASP A 1 98 ? 38.223 0.821 -60.134 1.00 97.12 98 ASP A CA 1
ATOM 778 C C . ASP A 1 98 ? 38.450 1.233 -58.673 1.00 97.12 98 ASP A C 1
ATOM 780 O O . ASP A 1 98 ? 37.852 0.638 -57.773 1.00 97.12 98 ASP A O 1
ATOM 784 N N . ILE A 1 99 ? 39.268 2.261 -58.422 1.00 97.38 99 ILE A N 1
ATOM 785 C CA . ILE A 1 99 ? 39.452 2.851 -57.088 1.00 97.38 99 ILE A CA 1
ATOM 786 C C . ILE A 1 99 ? 38.133 3.465 -56.611 1.00 97.38 99 ILE A C 1
ATOM 788 O O . ILE A 1 99 ? 37.633 3.068 -55.560 1.00 97.38 99 ILE A O 1
ATOM 792 N N . ALA A 1 100 ? 37.502 4.320 -57.422 1.00 96.44 100 ALA A N 1
ATOM 793 C CA . ALA A 1 100 ? 36.226 4.947 -57.081 1.00 96.44 100 ALA A CA 1
ATOM 794 C C . ALA A 1 100 ? 35.113 3.912 -56.824 1.00 96.44 100 ALA A C 1
ATOM 796 O O . ALA A 1 100 ? 34.294 4.079 -55.921 1.00 96.44 100 ALA A O 1
ATOM 797 N N . ARG A 1 101 ? 35.088 2.799 -57.574 1.00 97.50 101 ARG A N 1
ATOM 798 C CA . ARG A 1 101 ? 34.144 1.690 -57.339 1.00 97.50 101 ARG A CA 1
ATOM 799 C C . ARG A 1 101 ? 34.390 0.985 -56.009 1.00 97.50 101 ARG A C 1
ATOM 801 O O . ARG A 1 101 ? 33.425 0.634 -55.334 1.00 97.50 101 ARG A O 1
ATOM 808 N N . LYS A 1 102 ? 35.653 0.764 -55.633 1.00 97.38 102 LYS A N 1
ATOM 809 C CA . LYS A 1 102 ? 36.004 0.167 -54.335 1.00 97.38 102 LYS A CA 1
ATOM 810 C C . LYS A 1 102 ? 35.629 1.096 -53.186 1.00 97.38 102 LYS A C 1
ATOM 812 O O . LYS A 1 102 ? 35.008 0.638 -52.234 1.00 97.38 102 LYS A O 1
ATOM 817 N N . GLU A 1 103 ? 35.933 2.385 -53.302 1.00 97.56 103 GLU A N 1
ATOM 818 C CA . GLU A 1 103 ? 35.551 3.396 -52.311 1.00 97.56 103 GLU A CA 1
ATOM 819 C C . GLU A 1 103 ? 34.031 3.461 -52.145 1.00 97.56 103 GLU A C 1
ATOM 821 O O . GLU A 1 103 ? 33.525 3.353 -51.027 1.00 97.56 103 GLU A O 1
ATOM 826 N N . LEU A 1 104 ? 33.284 3.515 -53.252 1.00 97.81 104 LEU A N 1
ATOM 827 C CA . LEU A 1 104 ? 31.823 3.484 -53.226 1.00 97.81 104 LEU A CA 1
ATOM 828 C C . LEU A 1 104 ? 31.295 2.214 -52.549 1.00 97.81 104 LEU A C 1
ATOM 830 O O . LEU A 1 104 ? 30.390 2.303 -51.725 1.00 97.81 104 LEU A O 1
ATOM 834 N N . ALA A 1 105 ? 31.874 1.045 -52.836 1.00 97.56 105 ALA A N 1
ATOM 835 C CA . ALA A 1 105 ? 31.482 -0.199 -52.177 1.00 97.56 105 ALA A CA 1
ATOM 836 C C . ALA A 1 105 ? 31.719 -0.142 -50.659 1.00 97.56 105 ALA A C 1
ATOM 838 O O . ALA A 1 105 ? 30.848 -0.551 -49.894 1.00 97.56 105 ALA A O 1
ATOM 839 N N . THR A 1 106 ? 32.850 0.412 -50.208 1.00 97.75 106 THR A N 1
ATOM 840 C CA . THR A 1 106 ? 33.115 0.573 -48.769 1.00 97.75 106 THR A CA 1
ATOM 841 C C . THR A 1 106 ? 32.158 1.559 -48.105 1.00 97.75 106 THR A C 1
ATOM 843 O O . THR A 1 106 ? 31.667 1.279 -47.017 1.00 97.75 106 THR A O 1
ATOM 846 N N . ILE A 1 107 ? 31.831 2.671 -48.770 1.00 97.88 107 ILE A N 1
ATOM 847 C CA . ILE A 1 107 ? 30.885 3.671 -48.257 1.00 97.88 107 ILE A CA 1
ATOM 848 C C . ILE A 1 107 ? 29.472 3.088 -48.166 1.00 97.88 107 ILE A C 1
ATOM 850 O O . ILE A 1 107 ? 28.759 3.349 -47.204 1.00 97.88 107 ILE A O 1
ATOM 854 N N . LEU A 1 108 ? 29.053 2.280 -49.144 1.00 98.19 108 LEU A N 1
ATOM 855 C CA . LEU A 1 108 ? 27.747 1.624 -49.092 1.00 98.19 108 LEU A CA 1
ATOM 856 C C . LEU A 1 108 ? 27.656 0.621 -47.938 1.00 98.19 108 LEU A C 1
ATOM 858 O O . LEU A 1 108 ? 26.624 0.567 -47.273 1.00 98.19 108 LEU A O 1
ATOM 862 N N . LEU A 1 109 ? 28.726 -0.134 -47.671 1.00 98.06 109 LEU A N 1
ATOM 863 C CA . LEU A 1 109 ? 28.767 -1.053 -46.533 1.00 98.06 109 LEU A CA 1
ATOM 864 C C . LEU A 1 109 ? 28.680 -0.303 -45.200 1.00 98.06 109 LEU A C 1
ATOM 866 O O . LEU A 1 109 ? 27.840 -0.643 -44.372 1.00 98.06 109 LEU A O 1
ATOM 870 N N . THR A 1 110 ? 29.466 0.760 -45.010 1.00 97.88 110 THR A N 1
ATOM 871 C CA . THR A 1 110 ? 29.410 1.551 -43.768 1.00 97.88 110 THR A CA 1
ATOM 872 C C . THR A 1 110 ? 28.074 2.278 -43.607 1.00 97.88 110 THR A C 1
ATOM 874 O O . THR A 1 110 ? 27.553 2.389 -42.496 1.00 97.88 110 THR A O 1
ATOM 877 N N . LEU A 1 111 ? 27.460 2.730 -44.704 1.00 98.19 111 LEU A N 1
ATOM 878 C CA . LEU A 1 111 ? 26.111 3.292 -44.682 1.00 98.19 111 LEU A CA 1
ATOM 879 C C . LEU A 1 111 ? 25.084 2.248 -44.226 1.00 98.19 111 LEU A C 1
ATOM 881 O O . LEU A 1 111 ? 24.256 2.542 -43.370 1.00 98.19 111 LEU A O 1
ATOM 885 N N . GLN A 1 112 ? 25.154 1.025 -44.748 1.00 98.12 112 GLN A N 1
ATOM 886 C CA . GLN A 1 112 ? 24.256 -0.054 -44.342 1.00 98.12 112 GLN A CA 1
ATOM 887 C C . GLN A 1 112 ? 24.450 -0.437 -42.865 1.00 98.12 112 GLN A C 1
ATOM 889 O O . GLN A 1 112 ? 23.472 -0.619 -42.142 1.00 98.12 112 GLN A O 1
ATOM 894 N N . GLU A 1 113 ? 25.696 -0.515 -42.394 1.00 98.06 113 GLU A N 1
ATOM 895 C CA . GLU A 1 113 ? 26.011 -0.779 -40.985 1.00 98.06 113 GLU A CA 1
ATOM 896 C C . GLU A 1 113 ? 25.468 0.327 -40.071 1.00 98.06 113 GLU A C 1
ATOM 898 O O . GLU A 1 113 ? 24.793 0.049 -39.080 1.00 98.06 113 GLU A O 1
ATOM 903 N N . THR A 1 114 ? 25.697 1.595 -40.419 1.00 97.69 114 THR A N 1
ATOM 904 C CA . THR A 1 114 ? 25.204 2.740 -39.633 1.00 97.69 114 THR A CA 1
ATOM 905 C C . THR A 1 114 ? 23.678 2.822 -39.621 1.00 97.69 114 THR A C 1
ATOM 907 O O . THR A 1 114 ? 23.102 3.124 -38.576 1.00 97.69 114 THR A O 1
ATOM 910 N N . GLN A 1 115 ? 23.011 2.491 -40.731 1.00 98.31 115 GLN A N 1
ATOM 911 C CA . GLN A 1 115 ? 21.553 2.374 -40.791 1.00 98.31 115 GLN A CA 1
ATOM 912 C C . GLN A 1 115 ? 21.040 1.264 -39.870 1.00 98.31 115 GLN A C 1
ATOM 914 O O . GLN A 1 115 ? 20.147 1.517 -39.064 1.00 98.31 115 GLN A O 1
ATOM 919 N N . ALA A 1 116 ? 21.649 0.076 -39.906 1.00 98.06 116 ALA A N 1
ATOM 920 C CA . ALA A 1 116 ? 21.275 -1.023 -39.017 1.00 98.06 116 ALA A CA 1
ATOM 921 C C . ALA A 1 116 ? 21.483 -0.665 -37.532 1.00 98.06 116 ALA A C 1
ATOM 923 O O . ALA A 1 116 ? 20.640 -0.972 -36.685 1.00 98.06 116 ALA A O 1
ATOM 924 N N . HIS A 1 117 ? 22.574 0.033 -37.202 1.00 98.12 117 HIS A N 1
ATOM 925 C CA . HIS A 1 117 ? 22.814 0.533 -35.848 1.00 98.12 117 HIS A CA 1
ATOM 926 C C . HIS A 1 117 ? 21.773 1.570 -35.412 1.00 98.12 117 HIS A C 1
ATOM 928 O O . HIS A 1 117 ? 21.303 1.518 -34.274 1.00 98.12 117 HIS A O 1
ATOM 934 N N . LEU A 1 118 ? 21.383 2.485 -36.303 1.00 98.50 118 LEU A N 1
ATOM 935 C CA . LEU A 1 118 ? 20.356 3.490 -36.033 1.00 98.50 118 LEU A CA 1
ATOM 936 C C . LEU A 1 118 ? 18.981 2.845 -35.818 1.00 98.50 118 LEU A C 1
ATOM 938 O O . LEU A 1 118 ? 18.274 3.206 -34.878 1.00 98.50 118 LEU A O 1
ATOM 942 N N . GLU A 1 119 ? 18.611 1.861 -36.637 1.00 98.38 119 GLU A N 1
ATOM 943 C CA . GLU A 1 119 ? 17.373 1.096 -36.464 1.00 98.38 119 GLU A CA 1
ATOM 944 C C . GLU A 1 119 ? 17.350 0.357 -35.122 1.00 98.38 119 GLU A C 1
ATOM 946 O O . GLU A 1 119 ? 16.355 0.422 -34.398 1.00 98.38 119 GLU A O 1
ATOM 951 N N . ASN A 1 120 ? 18.459 -0.285 -34.741 1.00 98.31 120 ASN A N 1
ATOM 952 C CA . ASN A 1 120 ? 18.575 -0.959 -33.450 1.00 98.31 120 ASN A CA 1
ATOM 953 C C . ASN A 1 120 ? 18.478 0.021 -32.266 1.00 98.31 120 ASN A C 1
ATOM 955 O O . ASN A 1 120 ? 17.769 -0.249 -31.294 1.00 98.31 120 ASN A O 1
ATOM 959 N N . ALA A 1 121 ? 19.133 1.182 -32.359 1.00 98.06 121 ALA A N 1
ATOM 960 C CA . ALA A 1 121 ? 19.044 2.226 -31.341 1.00 98.06 121 ALA A CA 1
ATOM 961 C C . ALA A 1 121 ? 17.607 2.751 -31.195 1.00 98.06 121 ALA A C 1
ATOM 963 O O . ALA A 1 121 ? 17.112 2.872 -30.075 1.00 98.06 121 ALA A O 1
ATOM 964 N N . ASN A 1 122 ? 16.903 2.979 -32.307 1.00 98.38 122 ASN A N 1
ATOM 965 C CA . ASN A 1 122 ? 15.503 3.407 -32.297 1.00 98.38 122 ASN A CA 1
ATOM 966 C C . ASN A 1 122 ? 14.577 2.350 -31.683 1.00 98.38 122 ASN A C 1
ATOM 968 O O . ASN A 1 122 ? 13.699 2.692 -30.892 1.00 98.38 122 ASN A O 1
ATOM 972 N N . GLN A 1 123 ? 14.793 1.065 -31.982 1.00 98.31 123 GLN A N 1
ATOM 973 C CA . GLN A 1 123 ? 14.065 -0.026 -31.325 1.00 98.31 123 GLN A CA 1
ATOM 974 C C . GLN A 1 123 ? 14.305 -0.012 -29.813 1.00 98.31 123 GLN A C 1
ATOM 976 O O . GLN A 1 123 ? 13.360 -0.124 -29.032 1.00 98.31 123 GLN A O 1
ATOM 981 N N . ARG A 1 124 ? 15.556 0.196 -29.385 1.00 98.25 124 ARG A N 1
ATOM 982 C CA . ARG A 1 124 ? 15.890 0.254 -27.962 1.00 98.25 124 ARG A CA 1
ATOM 983 C C . ARG A 1 124 ? 15.270 1.460 -27.257 1.00 98.25 124 ARG A C 1
ATOM 985 O O . ARG A 1 124 ? 14.815 1.316 -26.124 1.00 98.25 124 ARG A O 1
ATOM 992 N N . ILE A 1 125 ? 15.226 2.619 -27.914 1.00 98.44 125 ILE A N 1
ATOM 993 C CA . ILE A 1 125 ? 14.541 3.815 -27.407 1.00 98.44 125 ILE A CA 1
ATOM 994 C C . ILE A 1 125 ? 13.049 3.522 -27.230 1.00 98.44 125 ILE A C 1
ATOM 996 O O . ILE A 1 125 ? 12.535 3.701 -26.129 1.00 98.44 125 ILE A O 1
ATOM 1000 N N . ALA A 1 126 ? 12.383 2.962 -28.244 1.00 98.25 126 ALA A N 1
ATOM 1001 C CA . ALA A 1 126 ? 10.962 2.621 -28.166 1.00 98.25 126 ALA A CA 1
ATOM 1002 C C . ALA A 1 126 ? 10.651 1.610 -27.040 1.00 98.25 126 ALA A C 1
ATOM 1004 O O . ALA A 1 126 ? 9.644 1.728 -26.338 1.00 98.25 126 ALA A O 1
ATOM 1005 N N . GLU A 1 127 ? 11.525 0.622 -26.817 1.00 98.25 127 GLU A N 1
ATOM 1006 C CA . GLU A 1 127 ? 11.403 -0.306 -25.686 1.00 98.25 127 GLU A CA 1
ATOM 1007 C C . GLU A 1 127 ? 11.513 0.398 -24.328 1.00 98.25 127 GLU A C 1
ATOM 1009 O O . GLU A 1 127 ? 10.763 0.075 -23.402 1.00 98.25 127 GLU A O 1
ATOM 1014 N N . ILE A 1 128 ? 12.464 1.326 -24.189 1.00 98.44 128 ILE A N 1
ATOM 1015 C CA . ILE A 1 128 ? 12.679 2.085 -22.953 1.00 98.44 128 ILE A CA 1
ATOM 1016 C C . ILE A 1 128 ? 11.504 3.029 -22.703 1.00 98.44 128 ILE A C 1
ATOM 1018 O O . ILE A 1 128 ? 11.000 3.057 -21.586 1.00 98.44 128 ILE A O 1
ATOM 1022 N N . GLU A 1 129 ? 11.013 3.732 -23.721 1.00 98.25 129 GLU A N 1
ATOM 1023 C CA . GLU A 1 129 ? 9.834 4.599 -23.617 1.00 98.25 129 GLU A CA 1
ATOM 1024 C C . GLU A 1 129 ? 8.594 3.814 -23.184 1.00 98.25 129 GLU A C 1
ATOM 1026 O O . GLU A 1 129 ? 7.862 4.249 -22.295 1.00 98.25 129 GLU A O 1
ATOM 1031 N N . LYS A 1 130 ? 8.391 2.608 -23.732 1.00 98.12 130 LYS A N 1
ATOM 1032 C CA . LYS A 1 130 ? 7.300 1.725 -23.302 1.00 98.12 130 LYS A CA 1
ATOM 1033 C C . LYS A 1 130 ? 7.436 1.322 -21.833 1.00 98.12 130 LYS A C 1
ATOM 1035 O O . LYS A 1 130 ? 6.442 1.347 -21.110 1.00 98.12 130 LYS A O 1
ATOM 1040 N N . LYS A 1 131 ? 8.638 0.944 -21.384 1.00 98.19 131 LYS A N 1
ATOM 1041 C CA . LYS A 1 131 ? 8.893 0.620 -19.968 1.00 98.19 131 LYS A CA 1
ATOM 1042 C C . LYS A 1 131 ? 8.663 1.836 -19.076 1.00 98.19 131 LYS A C 1
ATOM 1044 O O . LYS A 1 131 ? 7.968 1.722 -18.077 1.00 98.19 131 LYS A O 1
ATOM 1049 N N . HIS A 1 132 ? 9.144 3.001 -19.494 1.00 98.31 132 HIS A N 1
ATOM 1050 C CA . HIS A 1 132 ? 8.969 4.245 -18.763 1.00 98.31 132 HIS A CA 1
ATOM 1051 C C . HIS A 1 132 ? 7.492 4.640 -18.633 1.00 98.31 132 HIS A C 1
ATOM 1053 O O . HIS A 1 132 ? 7.056 5.036 -17.558 1.00 98.31 132 HIS A O 1
ATOM 1059 N N . ALA A 1 133 ? 6.689 4.462 -19.686 1.00 98.31 133 ALA A N 1
ATOM 1060 C CA . ALA A 1 133 ? 5.246 4.684 -19.625 1.00 98.31 133 ALA A CA 1
ATOM 1061 C C . ALA A 1 133 ? 4.552 3.742 -18.624 1.00 98.31 133 ALA A C 1
ATOM 1063 O O . ALA A 1 133 ? 3.658 4.170 -17.889 1.00 98.31 133 ALA A O 1
ATOM 1064 N N . VAL A 1 134 ? 4.981 2.475 -18.558 1.00 98.44 134 VAL A N 1
ATOM 1065 C CA . VAL A 1 134 ? 4.501 1.528 -17.541 1.00 98.44 134 VAL A CA 1
ATOM 1066 C C . VAL A 1 134 ? 4.907 1.998 -16.145 1.00 98.44 134 VAL A C 1
ATOM 1068 O O . VAL A 1 134 ? 4.037 2.080 -15.283 1.00 98.44 134 VAL A O 1
ATOM 1071 N N . ASP A 1 135 ? 6.163 2.383 -15.930 1.00 98.12 135 ASP A N 1
ATOM 1072 C CA . ASP A 1 135 ? 6.652 2.867 -14.632 1.00 98.12 135 ASP A CA 1
ATOM 1073 C C . ASP A 1 135 ? 5.913 4.131 -14.161 1.00 98.12 135 ASP A C 1
ATOM 1075 O O . ASP A 1 135 ? 5.528 4.231 -13.000 1.00 98.12 135 ASP A O 1
ATOM 1079 N N . ILE A 1 136 ? 5.629 5.078 -15.060 1.00 98.44 136 ILE A N 1
ATOM 1080 C CA . ILE A 1 136 ? 4.804 6.256 -14.742 1.00 98.4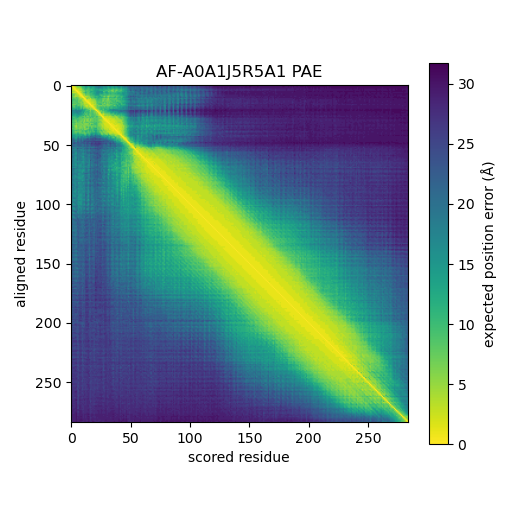4 136 ILE A CA 1
ATOM 1081 C C . ILE A 1 136 ? 3.404 5.821 -14.300 1.00 98.44 136 ILE A C 1
ATOM 1083 O O . ILE A 1 136 ? 2.872 6.328 -13.311 1.00 98.44 136 ILE A O 1
ATOM 1087 N N . SER A 1 137 ? 2.794 4.873 -15.016 1.00 98.06 137 SER A N 1
ATOM 1088 C CA . SER A 1 137 ? 1.456 4.392 -14.670 1.00 98.06 137 SER A CA 1
ATOM 1089 C C . SER A 1 137 ? 1.430 3.664 -13.321 1.00 98.06 137 SER A C 1
ATOM 1091 O O . SER A 1 137 ? 0.500 3.871 -12.541 1.00 98.06 137 SER A O 1
ATOM 1093 N N . THR A 1 138 ? 2.456 2.867 -13.003 1.00 98.19 138 THR A N 1
ATOM 1094 C CA . THR A 1 138 ? 2.548 2.155 -11.722 1.00 98.19 138 THR A CA 1
ATOM 1095 C C . THR A 1 138 ? 2.804 3.125 -10.574 1.00 98.19 138 THR A C 1
ATOM 1097 O O . THR A 1 138 ? 2.127 3.028 -9.550 1.00 98.19 138 THR A O 1
ATOM 1100 N N . LEU A 1 139 ? 3.676 4.122 -10.756 1.00 98.56 139 LEU A N 1
ATOM 1101 C CA . LEU A 1 139 ? 3.876 5.199 -9.784 1.00 98.56 139 LEU A CA 1
ATOM 1102 C C . LEU A 1 139 ? 2.571 5.949 -9.502 1.00 98.56 139 LEU A C 1
ATOM 1104 O O . LEU A 1 139 ? 2.191 6.067 -8.342 1.00 98.56 139 LEU A O 1
ATOM 1108 N N . ALA A 1 140 ? 1.817 6.333 -10.535 1.00 98.31 140 ALA A N 1
ATOM 1109 C CA . ALA A 1 140 ? 0.525 6.997 -10.354 1.00 98.31 140 ALA A CA 1
ATOM 1110 C C . ALA A 1 140 ? -0.494 6.121 -9.595 1.00 98.31 140 ALA A C 1
ATOM 1112 O O . ALA A 1 140 ? -1.315 6.629 -8.827 1.00 98.31 140 ALA A O 1
ATOM 1113 N N . THR A 1 141 ? -0.469 4.795 -9.786 1.00 98.38 141 THR A N 1
ATOM 1114 C CA . THR A 1 141 ? -1.307 3.885 -8.983 1.00 98.38 141 THR A CA 1
ATOM 1115 C C . THR A 1 141 ? -0.837 3.784 -7.535 1.00 98.38 141 THR A C 1
ATOM 1117 O O . THR A 1 141 ? -1.676 3.771 -6.631 1.00 98.38 141 THR A O 1
ATOM 1120 N N . PHE A 1 142 ? 0.477 3.764 -7.295 1.00 98.44 142 PHE A N 1
ATOM 1121 C CA . PHE A 1 142 ? 1.030 3.734 -5.946 1.00 98.44 142 PHE A CA 1
ATOM 1122 C C . PHE A 1 142 ? 0.742 5.027 -5.186 1.00 98.44 142 PHE A C 1
ATOM 1124 O O . PHE A 1 142 ? 0.303 4.945 -4.042 1.00 98.44 142 PHE A O 1
ATOM 1131 N N . GLU A 1 143 ? 0.878 6.191 -5.820 1.00 98.56 143 GLU A N 1
ATOM 1132 C CA . GLU A 1 143 ? 0.532 7.494 -5.239 1.00 98.56 143 GLU A CA 1
ATOM 1133 C C . GLU A 1 143 ? -0.932 7.532 -4.786 1.00 98.56 143 GLU A C 1
ATOM 1135 O O . GLU A 1 143 ? -1.210 7.819 -3.623 1.00 98.56 143 GLU A O 1
ATOM 1140 N N . LYS A 1 144 ? -1.872 7.111 -5.644 1.00 98.31 144 LYS A N 1
ATOM 1141 C CA . LYS A 1 144 ? -3.296 7.018 -5.271 1.00 98.31 144 LYS A CA 1
ATOM 1142 C C . LYS A 1 144 ? -3.540 6.063 -4.104 1.00 98.31 144 LYS A C 1
ATOM 1144 O O . LYS A 1 144 ? -4.345 6.353 -3.220 1.00 98.31 144 LYS A O 1
ATOM 1149 N N . SER A 1 145 ? -2.866 4.910 -4.096 1.00 98.12 145 SER A N 1
ATOM 1150 C CA . SER A 1 145 ? -2.995 3.947 -2.997 1.00 98.12 145 SER A CA 1
ATOM 1151 C C . SER A 1 145 ? -2.439 4.506 -1.685 1.00 98.12 145 SER A C 1
ATOM 1153 O O . SER A 1 145 ? -3.039 4.310 -0.630 1.00 98.12 145 SER A O 1
ATOM 1155 N N . PHE A 1 146 ? -1.342 5.262 -1.757 1.00 98.56 146 PHE A N 1
ATOM 1156 C CA . PHE A 1 146 ? -0.719 5.906 -0.613 1.00 98.56 146 PHE A CA 1
ATOM 1157 C C . PHE A 1 146 ? -1.623 6.993 -0.031 1.00 98.56 146 PHE A C 1
ATOM 1159 O O . PHE A 1 146 ? -1.871 6.992 1.173 1.00 98.56 146 PHE A O 1
ATOM 1166 N N . GLU A 1 147 ? -2.195 7.857 -0.874 1.00 98.50 147 GLU A N 1
ATOM 1167 C CA . GLU A 1 147 ? -3.173 8.863 -0.447 1.00 98.50 147 GLU A CA 1
ATOM 1168 C C . GLU A 1 147 ? -4.402 8.217 0.210 1.00 98.50 147 GLU A C 1
ATOM 1170 O O . GLU A 1 147 ? -4.866 8.670 1.258 1.00 98.50 147 GLU A O 1
ATOM 1175 N N . SER A 1 148 ? -4.912 7.120 -0.363 1.00 98.44 148 SER A N 1
ATOM 1176 C CA . SER A 1 148 ? -6.032 6.371 0.216 1.00 98.44 148 SER A CA 1
ATOM 1177 C C . SER A 1 148 ? -5.694 5.820 1.604 1.00 98.44 148 SER A C 1
ATOM 1179 O O . SER A 1 148 ? -6.474 6.007 2.538 1.00 98.44 148 SER A O 1
ATOM 1181 N N . LEU A 1 149 ? -4.529 5.183 1.762 1.00 98.38 149 LEU A N 1
ATOM 1182 C CA . LEU A 1 149 ? -4.072 4.642 3.046 1.00 98.38 149 LEU A CA 1
ATOM 1183 C C . LEU A 1 149 ? -3.814 5.748 4.075 1.00 98.38 149 LEU A C 1
ATOM 1185 O O . LEU A 1 149 ? -4.126 5.584 5.254 1.00 98.38 149 LEU A O 1
ATOM 1189 N N . GLN A 1 150 ? -3.285 6.895 3.648 1.00 98.56 150 GLN A N 1
ATOM 1190 C CA . GLN A 1 150 ? -3.082 8.046 4.521 1.00 98.56 150 GLN A CA 1
ATOM 1191 C C . GLN A 1 150 ? -4.420 8.595 5.037 1.00 98.56 150 GLN A C 1
ATOM 1193 O O . GLN A 1 150 ? -4.555 8.865 6.233 1.00 98.56 150 GLN A O 1
ATOM 1198 N N . ASN A 1 151 ? -5.424 8.704 4.164 1.00 98.38 151 ASN A N 1
ATOM 1199 C CA . ASN A 1 151 ? -6.774 9.118 4.545 1.00 98.38 151 ASN A CA 1
ATOM 1200 C C . ASN A 1 151 ? -7.432 8.112 5.498 1.00 98.38 151 ASN A C 1
ATOM 1202 O O . ASN A 1 151 ? -8.034 8.512 6.497 1.00 98.38 151 ASN A O 1
ATOM 1206 N N . GLU A 1 152 ? -7.290 6.812 5.232 1.00 98.44 152 GLU A N 1
ATOM 1207 C CA . GLU A 1 152 ? -7.784 5.754 6.116 1.00 98.44 152 GLU A CA 1
ATOM 1208 C C . GLU A 1 152 ? -7.131 5.831 7.500 1.00 98.44 152 GLU A C 1
ATOM 1210 O O . GLU A 1 152 ? -7.835 5.820 8.509 1.00 98.44 152 GLU A O 1
ATOM 1215 N N . ARG A 1 153 ? -5.807 6.018 7.564 1.00 98.50 153 ARG A N 1
ATOM 1216 C CA . ARG A 1 153 ? -5.068 6.185 8.823 1.00 98.50 153 ARG A CA 1
ATOM 1217 C C . ARG A 1 153 ? -5.590 7.372 9.630 1.00 98.50 153 ARG A C 1
ATOM 1219 O O . ARG A 1 153 ? -5.858 7.225 10.818 1.00 98.50 153 ARG A O 1
ATOM 1226 N N . VAL A 1 154 ? -5.783 8.530 8.995 1.00 98.56 154 VAL A N 1
ATOM 1227 C CA . VAL A 1 154 ? -6.334 9.723 9.664 1.00 98.56 154 VAL A CA 1
ATOM 1228 C C . VAL A 1 154 ? -7.758 9.474 10.173 1.00 98.56 154 VAL A C 1
ATOM 1230 O O . VAL A 1 154 ? -8.103 9.903 11.274 1.00 98.56 154 VAL A O 1
ATOM 1233 N N . ASN A 1 155 ? -8.591 8.770 9.405 1.00 98.38 155 ASN A N 1
ATOM 1234 C CA . ASN A 1 155 ? -9.952 8.435 9.823 1.00 98.38 155 ASN A CA 1
ATOM 1235 C C . ASN A 1 155 ? -9.970 7.453 11.002 1.00 98.38 155 ASN A C 1
ATOM 1237 O O . ASN A 1 155 ? -10.738 7.649 11.947 1.00 98.38 155 ASN A O 1
ATOM 1241 N N . LEU A 1 156 ? -9.107 6.434 10.979 1.00 98.44 156 LEU A N 1
ATOM 1242 C CA . LEU A 1 156 ? -8.951 5.482 12.077 1.00 98.44 156 LEU A CA 1
ATOM 1243 C C . LEU A 1 156 ? -8.460 6.174 13.350 1.00 98.44 156 LEU A C 1
ATOM 1245 O O . LEU A 1 156 ? -9.041 5.947 14.408 1.00 98.44 156 LEU A O 1
ATOM 1249 N N . ASP A 1 157 ? -7.472 7.066 13.257 1.00 98.44 157 ASP A N 1
ATOM 1250 C CA . ASP A 1 157 ? -6.999 7.840 14.409 1.00 98.44 157 ASP A CA 1
ATOM 1251 C C . ASP A 1 157 ? -8.117 8.690 15.015 1.00 98.44 157 ASP A C 1
ATOM 1253 O O . ASP A 1 157 ? -8.341 8.642 16.224 1.00 98.44 157 ASP A O 1
ATOM 1257 N N . ARG A 1 158 ? -8.882 9.407 14.180 1.00 98.38 158 ARG A N 1
ATOM 1258 C CA . ARG A 1 158 ? -10.037 10.191 14.645 1.00 98.38 158 ARG A CA 1
ATOM 1259 C C . ARG A 1 158 ? -11.080 9.312 15.330 1.00 98.38 158 ARG A C 1
ATOM 1261 O O . ARG A 1 158 ? -11.615 9.694 16.367 1.00 98.38 158 ARG A O 1
ATOM 1268 N N . SER A 1 159 ? -11.367 8.132 14.780 1.00 98.19 159 SER A N 1
ATOM 1269 C CA . SER A 1 159 ? -12.298 7.178 15.394 1.00 98.19 159 SER A CA 1
ATOM 1270 C C . SER A 1 159 ? -11.762 6.636 16.724 1.00 98.19 159 SER A C 1
ATOM 1272 O O . SER A 1 159 ? -12.518 6.478 17.68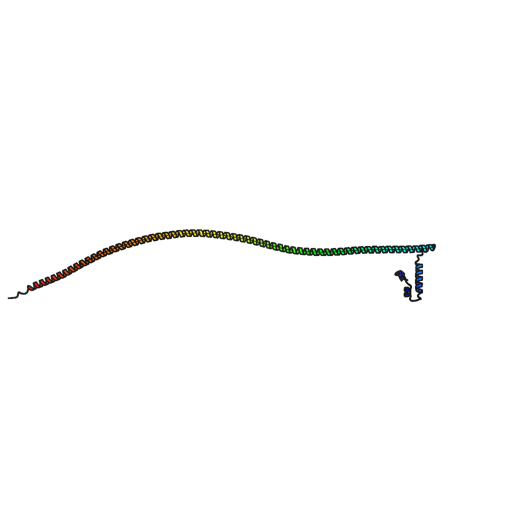4 1.00 98.19 159 SER A O 1
ATOM 1274 N N . LEU A 1 160 ? -10.460 6.365 16.820 1.00 98.56 160 LEU A N 1
ATOM 1275 C CA . LEU A 1 160 ? -9.820 5.935 18.063 1.00 98.56 160 LEU A CA 1
ATOM 1276 C C . LEU A 1 160 ? -9.856 7.038 19.124 1.00 98.56 160 LEU A C 1
ATOM 1278 O O . LEU A 1 160 ? -10.158 6.765 20.282 1.00 98.56 160 LEU A O 1
ATOM 1282 N N . GLU A 1 161 ? -9.606 8.290 18.755 1.00 98.50 161 GLU A N 1
ATOM 1283 C CA . GLU A 1 161 ? -9.723 9.427 19.672 1.00 98.50 161 GLU A CA 1
ATOM 1284 C C . GLU A 1 161 ? -11.173 9.653 20.121 1.00 98.50 161 GLU A C 1
ATOM 1286 O O . GLU A 1 161 ? -11.432 9.843 21.312 1.00 98.50 161 GLU A O 1
ATOM 1291 N N . ALA A 1 162 ? -12.138 9.552 19.206 1.00 98.31 162 ALA A N 1
ATOM 1292 C CA . ALA A 1 162 ? -13.559 9.665 19.527 1.00 98.31 162 ALA A CA 1
ATOM 1293 C C . ALA A 1 162 ? -14.022 8.554 20.487 1.00 98.31 162 ALA A C 1
ATOM 1295 O O . ALA A 1 162 ? -14.705 8.825 21.472 1.00 98.31 162 ALA A O 1
ATOM 1296 N N . THR A 1 163 ? -13.610 7.305 20.256 1.00 98.25 163 THR A N 1
ATOM 1297 C CA . THR A 1 163 ? -13.943 6.185 21.156 1.00 98.25 163 THR A CA 1
ATOM 1298 C C . THR A 1 163 ? -13.264 6.327 22.516 1.00 98.25 163 THR A C 1
ATOM 1300 O O . THR A 1 163 ? -13.914 6.129 23.539 1.00 98.25 163 THR A O 1
ATOM 1303 N N . ARG A 1 164 ? -11.989 6.740 22.564 1.00 98.25 164 ARG A N 1
ATOM 1304 C CA . ARG A 1 164 ? -11.274 7.006 23.825 1.00 98.25 164 ARG A CA 1
ATOM 1305 C C . ARG A 1 164 ? -11.957 8.095 24.644 1.00 98.25 164 ARG A C 1
ATOM 1307 O O . ARG A 1 164 ? -12.199 7.895 25.829 1.00 98.25 164 ARG A O 1
ATOM 1314 N N . THR A 1 165 ? -12.293 9.220 24.017 1.00 98.38 165 THR A N 1
ATOM 1315 C CA . THR A 1 165 ? -12.977 10.331 24.698 1.00 98.38 165 THR A CA 1
ATOM 1316 C C . THR A 1 165 ? -14.385 9.940 25.151 1.00 98.38 165 THR A C 1
ATOM 1318 O O . THR A 1 165 ? -14.773 10.282 26.268 1.00 98.38 165 THR A O 1
ATOM 1321 N N . GLY A 1 166 ? -15.113 9.163 24.342 1.00 98.44 166 GLY A N 1
ATOM 1322 C CA . GLY A 1 166 ? -16.396 8.563 24.715 1.00 98.44 166 GLY A CA 1
ATOM 1323 C C . GLY A 1 166 ? -16.287 7.675 25.956 1.00 98.44 166 GLY A C 1
ATOM 1324 O O . GLY A 1 166 ? -16.975 7.920 26.942 1.00 98.44 166 GLY A O 1
ATOM 1325 N N . PHE A 1 167 ? -15.354 6.718 25.968 1.00 98.25 167 PHE A N 1
ATOM 1326 C CA . PHE A 1 167 ? -15.146 5.847 27.129 1.00 98.25 167 PHE A CA 1
ATOM 1327 C C . PHE A 1 167 ? -14.714 6.611 28.380 1.00 98.25 167 PHE A C 1
ATOM 1329 O O . PHE A 1 167 ? -15.197 6.310 29.469 1.00 98.25 167 PHE A O 1
ATOM 1336 N N . SER A 1 168 ? -13.837 7.611 28.255 1.00 98.31 168 SER A N 1
ATOM 1337 C CA . SER A 1 168 ? -13.464 8.456 29.394 1.00 98.31 168 SER A CA 1
ATOM 1338 C C . SER A 1 168 ? -14.679 9.174 29.985 1.00 98.31 168 SER A C 1
ATOM 1340 O O . SER A 1 168 ? -14.833 9.204 31.206 1.00 98.31 168 SER A O 1
ATOM 1342 N N . ARG A 1 169 ? -15.570 9.690 29.131 1.00 98.44 169 ARG A N 1
ATOM 1343 C CA . ARG A 1 169 ? -16.819 10.327 29.558 1.00 98.44 169 ARG A CA 1
ATOM 1344 C C . ARG A 1 169 ? -17.761 9.335 30.240 1.00 98.44 169 ARG A C 1
ATOM 1346 O O . ARG A 1 169 ? -18.324 9.661 31.281 1.00 98.44 169 ARG A O 1
ATOM 1353 N N . ASP A 1 170 ? -17.917 8.135 29.693 1.00 98.38 170 ASP A N 1
ATOM 1354 C CA . ASP A 1 170 ? -18.781 7.105 30.280 1.00 98.38 170 ASP A CA 1
ATOM 1355 C C . ASP A 1 170 ? -18.268 6.650 31.652 1.00 98.38 170 ASP A C 1
ATOM 1357 O O . ASP A 1 170 ? -19.049 6.524 32.596 1.00 98.38 170 ASP A O 1
ATOM 1361 N N . ILE A 1 171 ? -16.949 6.480 31.799 1.00 98.50 171 ILE A N 1
ATOM 1362 C CA . ILE A 1 171 ? -16.311 6.183 33.089 1.00 98.50 171 ILE A CA 1
ATOM 1363 C C . ILE A 1 171 ? -16.583 7.306 34.095 1.00 98.50 171 ILE A C 1
ATOM 1365 O O . ILE A 1 171 ? -16.938 7.027 35.239 1.00 98.50 171 ILE A O 1
ATOM 1369 N N . GLU A 1 172 ? -16.454 8.570 33.690 1.00 98.38 172 GLU A N 1
ATOM 1370 C CA . GLU A 1 172 ? -16.748 9.713 34.560 1.00 98.38 172 GLU A CA 1
ATOM 1371 C C . GLU A 1 172 ? -18.218 9.721 35.009 1.00 98.38 172 GLU A C 1
ATOM 1373 O O . GLU A 1 172 ? -18.503 9.869 36.199 1.00 98.38 172 GLU A O 1
ATOM 1378 N N . ILE A 1 173 ? -19.153 9.474 34.086 1.00 98.56 173 ILE A N 1
ATOM 1379 C CA . ILE A 1 173 ? -20.586 9.372 34.391 1.00 98.56 173 ILE A CA 1
ATOM 1380 C C . ILE A 1 173 ? -20.851 8.246 35.398 1.00 98.56 173 ILE A C 1
ATOM 1382 O O . ILE A 1 173 ? -21.565 8.461 36.383 1.00 98.56 173 ILE A O 1
ATOM 1386 N N . ILE A 1 174 ? -20.268 7.062 35.183 1.00 98.31 174 ILE A N 1
ATOM 1387 C CA . ILE A 1 174 ? -20.419 5.912 36.084 1.00 98.31 174 ILE A CA 1
ATOM 1388 C C . ILE A 1 174 ? -19.827 6.226 37.459 1.00 98.31 174 ILE A C 1
ATOM 1390 O O . ILE A 1 174 ? -20.483 5.963 38.463 1.00 98.31 174 ILE A O 1
ATOM 1394 N N . ASN A 1 175 ? -18.645 6.841 37.529 1.00 98.38 175 ASN A N 1
ATOM 1395 C CA . ASN A 1 175 ? -18.011 7.213 38.795 1.00 98.38 175 ASN A CA 1
ATOM 1396 C C . ASN A 1 175 ? -18.869 8.203 39.596 1.00 98.38 175 ASN A C 1
ATOM 1398 O O . ASN A 1 175 ? -19.054 8.032 40.801 1.00 98.38 175 ASN A O 1
ATOM 1402 N N . VAL A 1 176 ? -19.452 9.207 38.934 1.00 98.38 176 VAL A N 1
ATOM 1403 C CA . VAL A 1 176 ? -20.368 10.160 39.581 1.00 98.38 176 VAL A CA 1
ATOM 1404 C C . VAL A 1 176 ? -21.645 9.464 40.059 1.00 98.38 176 VAL A C 1
ATOM 1406 O O . VAL A 1 176 ? -22.124 9.737 41.162 1.00 98.38 176 VAL A O 1
ATOM 1409 N N . ALA A 1 177 ? -22.215 8.567 39.251 1.00 98.12 177 ALA A N 1
ATOM 1410 C CA . ALA A 1 177 ? -23.399 7.803 39.633 1.00 98.12 177 ALA A CA 1
ATOM 1411 C C . ALA A 1 177 ? -23.118 6.870 40.823 1.00 98.12 177 ALA A C 1
ATOM 1413 O O . ALA A 1 177 ? -23.924 6.813 41.754 1.00 98.12 177 ALA A O 1
ATOM 1414 N N . LEU A 1 178 ? -21.963 6.199 40.821 1.00 98.31 178 LEU A N 1
ATOM 1415 C CA . LEU A 1 178 ? -21.510 5.321 41.896 1.00 98.31 178 LEU A CA 1
ATOM 1416 C C . LEU A 1 178 ? -21.293 6.104 43.191 1.00 98.31 178 LEU A C 1
ATOM 1418 O O . LEU A 1 178 ? -21.842 5.721 44.217 1.00 98.31 178 LEU A O 1
ATOM 1422 N N . SER A 1 179 ? -20.601 7.245 43.136 1.00 98.31 179 SER A N 1
ATOM 1423 C CA . SER A 1 179 ? -20.395 8.116 44.300 1.00 98.31 179 SER A CA 1
ATOM 1424 C C . SER A 1 179 ? -21.724 8.549 44.937 1.00 98.31 179 SER A C 1
ATOM 1426 O O . SER A 1 179 ? -21.901 8.440 46.151 1.00 98.31 179 SER A O 1
ATOM 1428 N N . LYS A 1 180 ? -22.709 8.946 44.119 1.00 98.31 180 LYS A N 1
ATOM 1429 C CA . LYS A 1 180 ? -24.059 9.288 44.602 1.00 98.31 180 LYS A CA 1
ATOM 1430 C C . LYS A 1 180 ? -24.793 8.085 45.198 1.00 98.31 180 LYS A C 1
ATOM 1432 O O . LYS A 1 180 ? -25.554 8.243 46.151 1.00 98.31 180 LYS A O 1
ATOM 1437 N N . ALA A 1 181 ? -24.623 6.895 44.626 1.00 98.00 181 ALA A N 1
ATOM 1438 C CA . ALA A 1 181 ? -25.221 5.676 45.156 1.00 98.00 181 ALA A CA 1
ATOM 1439 C C . ALA A 1 181 ? -24.596 5.295 46.505 1.00 98.00 181 ALA A C 1
ATOM 1441 O O . ALA A 1 181 ? -25.332 5.024 47.449 1.00 98.00 181 ALA A O 1
ATOM 1442 N N . GLU A 1 182 ? -23.268 5.346 46.626 1.00 98.06 182 GLU A N 1
ATOM 1443 C CA . GLU A 1 182 ? -22.549 5.118 47.882 1.00 98.06 182 GLU A CA 1
ATOM 1444 C C . GLU A 1 182 ? -22.997 6.085 48.980 1.00 98.06 182 GLU A C 1
ATOM 1446 O O . GLU A 1 182 ? -23.249 5.657 50.104 1.00 98.06 182 GLU A O 1
ATOM 1451 N N . GLU A 1 183 ? -23.161 7.372 48.667 1.00 97.94 183 GLU A N 1
ATOM 1452 C CA . GLU A 1 183 ? -23.673 8.357 49.623 1.00 97.94 183 GLU A CA 1
ATOM 1453 C C . GLU A 1 183 ? -25.088 7.998 50.102 1.00 97.94 183 GLU A C 1
ATOM 1455 O O . GLU A 1 183 ? -25.357 7.979 51.304 1.00 97.94 183 GLU A O 1
ATOM 1460 N N . ARG A 1 184 ? -25.985 7.624 49.179 1.00 98.06 184 ARG A N 1
ATOM 1461 C CA . ARG A 1 184 ? -27.337 7.154 49.526 1.00 98.06 184 ARG A CA 1
ATOM 1462 C C . ARG A 1 184 ? -27.303 5.900 50.398 1.00 98.06 184 ARG A C 1
ATOM 1464 O O . ARG A 1 184 ? -28.080 5.819 51.347 1.00 98.06 184 ARG A O 1
ATOM 1471 N N . TYR A 1 185 ? -26.417 4.948 50.104 1.00 97.81 185 TYR A N 1
ATOM 1472 C CA . TYR A 1 185 ? -26.251 3.741 50.913 1.00 97.81 185 TYR A CA 1
ATOM 1473 C C . TYR A 1 185 ? -25.748 4.067 52.319 1.00 97.81 185 TYR A C 1
ATOM 1475 O O . TYR A 1 185 ? -26.340 3.581 53.277 1.00 97.81 185 TYR A O 1
ATOM 1483 N N . ARG A 1 186 ? -24.749 4.947 52.467 1.00 98.31 186 ARG A N 1
ATOM 1484 C CA . ARG A 1 186 ? -24.258 5.388 53.787 1.00 98.31 186 ARG A CA 1
ATOM 1485 C C . ARG A 1 186 ? -25.352 6.073 54.605 1.00 98.31 186 ARG A C 1
ATOM 1487 O O . ARG A 1 186 ? -25.480 5.819 55.799 1.00 98.31 186 ARG A O 1
ATOM 1494 N N . LEU A 1 187 ? -26.169 6.919 53.972 1.00 98.25 187 LEU A N 1
ATOM 1495 C CA . LEU A 1 187 ? -27.302 7.572 54.638 1.00 98.25 187 LEU A CA 1
ATOM 1496 C C . LEU A 1 187 ? -28.375 6.563 55.071 1.00 98.25 187 LEU A C 1
ATOM 1498 O O . LEU A 1 187 ? -28.912 6.670 56.175 1.00 98.25 187 LEU A O 1
ATOM 1502 N N . LEU A 1 188 ? -28.683 5.578 54.223 1.00 97.88 188 LEU A N 1
ATOM 1503 C CA . LEU A 1 188 ? -29.633 4.516 54.549 1.00 97.88 188 LEU A CA 1
ATOM 1504 C C . LEU A 1 188 ? -29.113 3.627 55.685 1.00 97.88 188 LEU A C 1
ATOM 1506 O O . LEU A 1 188 ? -29.867 3.322 56.607 1.00 97.88 188 LEU A O 1
ATOM 1510 N N . GLU A 1 189 ? -27.834 3.255 55.645 1.00 97.81 189 GLU A N 1
ATOM 1511 C CA . GLU A 1 189 ? -27.167 2.483 56.691 1.00 97.81 189 GLU A CA 1
ATOM 1512 C C . GLU A 1 189 ? -27.231 3.226 58.030 1.00 97.81 189 GLU A C 1
ATOM 1514 O O . GLU A 1 189 ? -27.742 2.676 59.007 1.00 97.81 189 GLU A O 1
ATOM 1519 N N . ALA A 1 190 ? -26.846 4.507 58.061 1.00 97.94 190 ALA A N 1
ATOM 1520 C CA . ALA A 1 190 ? -26.927 5.339 59.261 1.00 97.94 190 ALA A CA 1
ATOM 1521 C C . ALA A 1 190 ? -28.356 5.416 59.824 1.00 97.94 190 ALA A C 1
ATOM 1523 O O . ALA A 1 190 ? -28.562 5.260 61.030 1.00 97.94 190 ALA A O 1
ATOM 1524 N N . LYS A 1 191 ? -29.359 5.599 58.954 1.00 97.88 191 LYS A N 1
ATOM 1525 C CA . LYS A 1 191 ? -30.770 5.601 59.359 1.00 97.88 191 LYS A CA 1
ATOM 1526 C C . LYS A 1 191 ? -31.191 4.250 59.944 1.00 97.88 191 LYS A C 1
ATOM 1528 O O . LYS A 1 191 ? -31.840 4.221 60.986 1.00 97.88 191 LYS A O 1
ATOM 1533 N N . SER A 1 192 ? -30.807 3.146 59.304 1.00 97.12 192 SER A N 1
ATOM 1534 C CA . SER A 1 192 ? -31.145 1.798 59.769 1.00 97.12 192 SER A CA 1
ATOM 1535 C C . SER A 1 192 ? -30.535 1.495 61.141 1.00 97.12 192 SER A C 1
ATOM 1537 O O . SER A 1 192 ? -31.223 0.964 62.009 1.00 97.12 192 SER A O 1
ATOM 1539 N N . LEU A 1 193 ? -29.290 1.919 61.389 1.00 97.75 193 LEU A N 1
ATOM 1540 C CA . LEU A 1 193 ? -28.634 1.770 62.689 1.00 97.75 193 LEU A CA 1
ATOM 1541 C C . LEU A 1 193 ? -29.366 2.569 63.775 1.00 97.75 193 LEU A C 1
ATOM 1543 O O . LEU A 1 193 ? -29.629 2.038 64.852 1.00 97.75 193 LEU A O 1
ATOM 1547 N N . MET A 1 194 ? -29.785 3.802 63.474 1.00 98.00 194 MET A N 1
ATOM 1548 C CA . MET A 1 194 ? -30.598 4.604 64.396 1.00 98.00 194 MET A CA 1
ATOM 1549 C C . MET A 1 194 ? -31.962 3.965 64.694 1.00 98.00 194 MET A C 1
ATOM 1551 O O . MET A 1 194 ? -32.431 4.017 65.833 1.00 98.00 194 MET A O 1
ATOM 1555 N N . GLU A 1 195 ? -32.619 3.372 63.695 1.00 97.69 195 GLU A N 1
ATOM 1556 C CA . GLU A 1 195 ? -33.884 2.651 63.882 1.00 97.69 195 GLU A CA 1
ATOM 1557 C C . GLU A 1 195 ? -33.689 1.408 64.764 1.00 97.69 195 GLU A C 1
ATOM 1559 O O . GLU A 1 195 ? -34.451 1.218 65.713 1.00 97.69 195 GLU A O 1
ATOM 1564 N N . VAL A 1 196 ? -32.626 0.627 64.537 1.00 97.94 196 VAL A N 1
ATOM 1565 C CA . VAL A 1 196 ? -32.252 -0.517 65.386 1.00 97.94 196 VAL A CA 1
ATOM 1566 C C . VAL A 1 196 ? -31.988 -0.078 66.826 1.00 97.94 196 VAL A C 1
ATOM 1568 O O . VAL A 1 196 ? -32.500 -0.702 67.756 1.00 97.94 196 VAL A O 1
ATOM 1571 N N . ASP A 1 197 ? -31.245 1.007 67.044 1.00 97.69 197 ASP A N 1
ATOM 1572 C CA . ASP A 1 197 ? -30.979 1.522 68.390 1.00 97.69 197 ASP A CA 1
ATOM 1573 C C . ASP A 1 197 ? -32.251 2.032 69.075 1.00 97.69 197 ASP A C 1
ATOM 1575 O O . ASP A 1 197 ? -32.464 1.787 70.268 1.00 97.69 197 ASP A O 1
ATOM 1579 N N . ARG A 1 198 ? -33.150 2.679 68.326 1.00 97.81 198 ARG A N 1
ATOM 1580 C CA . ARG A 1 198 ? -34.459 3.100 68.839 1.00 97.81 198 ARG A CA 1
ATOM 1581 C C . ARG A 1 198 ? -35.314 1.901 69.248 1.00 97.81 198 ARG A C 1
ATOM 1583 O O . ARG A 1 198 ? -35.934 1.945 70.313 1.00 97.81 198 ARG A O 1
ATOM 1590 N N . GLU A 1 199 ? -35.337 0.840 68.445 1.00 96.50 199 GLU A N 1
ATOM 1591 C CA . GLU A 1 199 ? -36.052 -0.396 68.776 1.00 96.50 199 GLU A CA 1
ATOM 1592 C C . GLU A 1 199 ? -35.426 -1.116 69.975 1.00 96.50 199 GLU A C 1
ATOM 1594 O O . GLU A 1 199 ? -36.148 -1.539 70.876 1.00 96.50 199 GLU A O 1
ATOM 1599 N N . ARG A 1 200 ? -34.093 -1.154 70.089 1.00 97.56 200 ARG A N 1
ATOM 1600 C CA . ARG A 1 200 ? -33.399 -1.683 71.279 1.00 97.56 200 ARG A CA 1
ATOM 1601 C C . ARG A 1 200 ? -33.767 -0.917 72.549 1.00 97.56 200 ARG A C 1
ATOM 1603 O O . ARG A 1 200 ? -34.047 -1.525 73.582 1.00 97.56 200 ARG A O 1
ATOM 1610 N N . GLN A 1 201 ? -33.816 0.414 72.484 1.00 97.69 201 GLN A N 1
ATOM 1611 C CA . GLN A 1 201 ? -34.238 1.242 73.617 1.00 97.69 201 GLN A CA 1
ATOM 1612 C C . GLN A 1 201 ? -35.705 0.999 73.994 1.00 97.69 201 GLN A C 1
ATOM 1614 O O . GLN A 1 201 ? -36.026 0.943 75.182 1.00 97.69 201 GLN A O 1
ATOM 1619 N N . ARG A 1 202 ? -36.600 0.848 73.008 1.00 97.38 202 ARG A N 1
ATOM 1620 C CA . ARG A 1 202 ? -38.012 0.498 73.237 1.00 97.38 202 ARG A CA 1
ATOM 1621 C C . ARG A 1 202 ? -38.147 -0.877 73.885 1.00 97.38 202 ARG A C 1
ATOM 1623 O O . ARG A 1 202 ? -38.822 -0.983 74.904 1.00 97.38 202 ARG A O 1
ATOM 1630 N N . ALA A 1 203 ? -37.456 -1.884 73.355 1.00 97.25 203 ALA A N 1
ATOM 1631 C CA . ALA A 1 203 ? -37.433 -3.233 73.906 1.00 97.25 203 ALA A CA 1
ATOM 1632 C C . ALA A 1 203 ? -36.947 -3.236 75.364 1.00 97.25 203 ALA A C 1
ATOM 1634 O O . ALA A 1 203 ? -37.615 -3.801 76.222 1.00 97.25 203 ALA A O 1
ATOM 1635 N N . SER A 1 204 ? -35.865 -2.512 75.677 1.00 97.56 204 SER A N 1
ATOM 1636 C CA . SER A 1 204 ? -35.363 -2.392 77.054 1.00 97.56 204 SER A CA 1
ATOM 1637 C C . SER A 1 204 ? -36.358 -1.705 78.004 1.00 97.56 204 SER A C 1
ATOM 1639 O O . SER A 1 204 ? -36.469 -2.085 79.170 1.00 97.56 204 SER A O 1
ATOM 1641 N N . LYS A 1 205 ? -37.107 -0.695 77.534 1.00 97.50 205 LYS A N 1
ATOM 1642 C CA . LYS A 1 205 ? -38.168 -0.055 78.336 1.00 97.50 205 LYS A CA 1
ATOM 1643 C C . LYS A 1 205 ? -39.320 -1.020 78.611 1.00 97.50 205 LYS A C 1
ATOM 1645 O O . LYS A 1 205 ? -39.705 -1.162 79.769 1.00 97.50 205 LYS A O 1
ATOM 1650 N N . LEU A 1 206 ? -39.804 -1.709 77.579 1.00 97.31 206 LEU A N 1
ATOM 1651 C CA . LEU A 1 206 ? -40.862 -2.713 77.705 1.00 97.31 206 LEU A CA 1
ATOM 1652 C C . LEU A 1 206 ? -40.439 -3.863 78.623 1.00 97.31 206 LEU A C 1
ATOM 1654 O O . LEU A 1 206 ? -41.226 -4.304 79.449 1.00 97.31 206 LEU A O 1
ATOM 1658 N N . GLU A 1 207 ? -39.187 -4.313 78.542 1.00 97.38 207 GLU A N 1
ATOM 1659 C CA . GLU A 1 207 ? -38.651 -5.342 79.435 1.00 97.38 207 GLU A CA 1
ATOM 1660 C C . GLU A 1 207 ? -38.684 -4.890 80.905 1.00 97.38 207 GLU A C 1
ATOM 1662 O O . GLU A 1 207 ? -39.153 -5.632 81.768 1.00 97.38 207 GLU A O 1
ATOM 1667 N N . LYS A 1 208 ? -38.284 -3.644 81.200 1.00 97.38 208 LYS A N 1
ATOM 1668 C CA . LYS A 1 208 ? -38.383 -3.071 82.555 1.00 97.38 208 LYS A CA 1
ATOM 1669 C C . LYS A 1 208 ? -39.829 -2.939 83.031 1.00 97.38 208 LYS A C 1
ATOM 1671 O O . LYS A 1 208 ? -40.104 -3.188 84.202 1.00 97.38 208 LYS A O 1
ATOM 1676 N N . GLU A 1 209 ? -40.747 -2.536 82.157 1.00 96.75 209 GLU A N 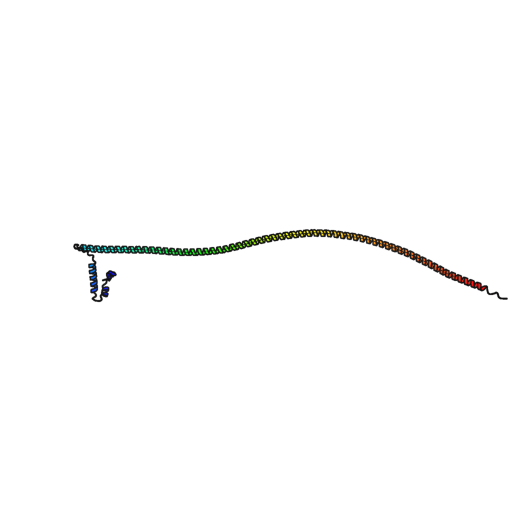1
ATOM 1677 C CA . GLU A 1 209 ? -42.180 -2.466 82.470 1.00 96.75 209 GLU A CA 1
ATOM 1678 C C . GLU A 1 209 ? -42.764 -3.858 82.742 1.00 96.75 209 GLU A C 1
ATOM 1680 O O . GLU A 1 209 ? -43.478 -4.031 83.727 1.00 96.75 209 GLU A O 1
ATOM 1685 N N . LEU A 1 210 ? -42.396 -4.871 81.952 1.00 96.88 210 LEU A N 1
ATOM 1686 C CA . LEU A 1 210 ? -42.790 -6.263 82.180 1.00 96.88 210 LEU A CA 1
ATOM 1687 C C . LEU A 1 210 ? -42.260 -6.801 83.511 1.00 96.88 210 LEU A C 1
ATOM 1689 O O . LEU A 1 210 ? -43.000 -7.482 84.219 1.00 96.88 210 LEU A O 1
ATOM 1693 N N . ILE A 1 211 ? -41.006 -6.502 83.868 1.00 97.19 211 ILE A N 1
ATOM 1694 C CA . ILE A 1 211 ? -40.441 -6.872 85.175 1.00 97.19 211 ILE A CA 1
ATOM 1695 C C . ILE A 1 211 ? -41.252 -6.218 86.298 1.00 97.19 211 ILE A C 1
ATOM 1697 O O . ILE A 1 211 ? -41.703 -6.926 87.194 1.00 97.19 211 ILE A O 1
ATOM 1701 N N . LYS A 1 212 ? -41.531 -4.910 86.206 1.00 97.00 212 LYS A N 1
ATOM 1702 C CA . LYS A 1 212 ? -42.360 -4.198 87.194 1.00 97.00 212 LYS A CA 1
ATOM 1703 C C . LYS A 1 212 ? -43.757 -4.801 87.327 1.00 97.00 212 LYS A C 1
ATOM 1705 O O . LYS A 1 212 ? -44.194 -5.055 88.439 1.00 97.00 212 LYS A O 1
ATOM 1710 N N . ILE A 1 213 ? -44.444 -5.073 86.215 1.00 96.31 213 ILE A N 1
ATOM 1711 C CA . ILE A 1 213 ? -45.784 -5.682 86.235 1.00 96.31 213 ILE A CA 1
ATOM 1712 C C . ILE A 1 213 ? -45.734 -7.088 86.845 1.00 96.31 213 ILE A C 1
ATOM 1714 O O . ILE A 1 213 ? -46.631 -7.472 87.593 1.00 96.31 213 ILE A O 1
ATOM 1718 N N . ARG A 1 214 ? -44.693 -7.880 86.557 1.00 96.25 214 ARG A N 1
ATOM 1719 C CA . ARG A 1 214 ? -44.507 -9.199 87.184 1.00 96.25 214 ARG A CA 1
ATOM 1720 C C . ARG A 1 214 ? -44.285 -9.082 88.688 1.00 96.25 214 ARG A C 1
ATOM 1722 O O . ARG A 1 214 ? -44.840 -9.888 89.429 1.00 96.25 214 ARG A O 1
ATOM 1729 N N . GLU A 1 215 ? -43.505 -8.102 89.134 1.00 96.06 215 GLU A N 1
ATOM 1730 C CA . GLU A 1 215 ? -43.294 -7.822 90.556 1.00 96.06 215 GLU A CA 1
ATOM 1731 C C . GLU A 1 215 ? -44.599 -7.413 91.243 1.00 96.06 215 GLU A C 1
ATOM 1733 O O . GLU A 1 215 ? -44.946 -8.030 92.246 1.00 96.06 215 GLU A O 1
ATOM 1738 N N . THR A 1 216 ? -45.369 -6.475 90.675 1.00 96.00 216 THR A N 1
ATOM 1739 C CA . THR A 1 216 ? -46.659 -6.050 91.252 1.00 96.00 216 THR A CA 1
ATOM 1740 C C . THR A 1 216 ? -47.682 -7.180 91.255 1.00 96.00 216 THR A C 1
ATOM 1742 O O . THR A 1 216 ? -48.333 -7.433 92.259 1.00 96.00 216 THR A O 1
ATOM 1745 N N . THR A 1 217 ? -47.779 -7.947 90.167 1.00 95.94 217 THR A N 1
ATOM 1746 C CA . THR A 1 217 ? -48.688 -9.103 90.113 1.00 95.94 217 THR A CA 1
ATOM 1747 C C . THR A 1 217 ? -48.303 -10.142 91.167 1.00 95.94 217 THR A C 1
ATOM 1749 O O . THR A 1 217 ? -49.171 -10.744 91.792 1.00 95.94 217 THR A O 1
ATOM 1752 N N . ARG A 1 218 ? -47.000 -10.352 91.402 1.00 95.62 218 ARG A N 1
ATOM 1753 C CA . ARG A 1 218 ? -46.514 -11.257 92.448 1.00 95.62 218 ARG A CA 1
ATOM 1754 C C . ARG A 1 218 ? -46.837 -10.734 93.848 1.00 95.62 218 ARG A C 1
ATOM 1756 O O . ARG A 1 218 ? -47.217 -11.541 94.693 1.00 95.62 218 ARG A O 1
ATOM 1763 N N . THR A 1 219 ? -46.686 -9.435 94.113 1.00 95.38 219 THR A N 1
ATOM 1764 C CA . THR A 1 219 ? -47.064 -8.854 95.413 1.00 95.38 219 THR A CA 1
ATOM 1765 C C . THR A 1 219 ? -48.563 -8.962 95.645 1.00 95.38 219 THR A C 1
ATOM 1767 O O . THR A 1 219 ? -48.967 -9.471 96.686 1.00 95.38 219 THR A O 1
ATOM 1770 N N . ASP A 1 220 ? -49.373 -8.620 94.643 1.00 94.50 220 ASP A N 1
ATOM 1771 C CA . ASP A 1 220 ? -50.832 -8.704 94.715 1.00 94.50 220 ASP A CA 1
ATOM 1772 C C . ASP A 1 220 ? -51.290 -10.149 94.947 1.00 94.50 220 ASP A C 1
ATOM 1774 O O . ASP A 1 220 ? -52.158 -10.399 95.777 1.00 94.50 220 ASP A O 1
ATOM 1778 N N . GLN A 1 221 ? -50.669 -11.130 94.279 1.00 94.56 221 GLN A N 1
ATOM 1779 C CA . GLN A 1 221 ? -50.933 -12.553 94.521 1.00 94.56 221 GLN A CA 1
ATOM 1780 C C . GLN A 1 221 ? -50.596 -12.975 95.953 1.00 94.56 221 GLN A C 1
ATOM 1782 O O . GLN A 1 221 ? -51.354 -13.728 96.565 1.00 94.56 221 GLN A O 1
ATOM 1787 N N . VAL A 1 222 ? -49.464 -12.518 96.495 1.00 95.00 222 VAL A N 1
ATOM 1788 C CA . VAL A 1 222 ? -49.074 -12.806 97.883 1.00 95.00 222 VAL A CA 1
ATOM 1789 C C . VAL A 1 222 ? -50.067 -12.180 98.862 1.00 95.00 222 VAL A C 1
ATOM 1791 O O . VAL A 1 222 ? -50.450 -12.828 99.835 1.00 95.00 222 VAL A O 1
ATOM 1794 N N . ASP A 1 223 ? -50.516 -10.954 98.614 1.00 94.12 223 ASP A N 1
ATOM 1795 C CA . ASP A 1 223 ? -51.479 -10.277 99.480 1.00 94.12 223 ASP A CA 1
ATOM 1796 C C . ASP A 1 223 ? -52.875 -10.910 99.384 1.00 94.12 223 ASP A C 1
ATOM 1798 O O . ASP A 1 223 ? -53.473 -11.205 100.419 1.00 94.12 223 ASP A O 1
ATOM 1802 N N . GLN A 1 224 ? -53.331 -11.285 98.185 1.00 92.50 224 GLN A N 1
ATOM 1803 C CA . GLN A 1 224 ? -54.547 -12.086 97.996 1.00 92.50 224 GLN A CA 1
ATOM 1804 C C . GLN A 1 224 ? -54.464 -13.437 98.719 1.00 92.50 224 GLN A C 1
ATOM 1806 O O . GLN A 1 224 ? -55.435 -13.865 99.338 1.00 92.50 224 GLN A O 1
ATOM 1811 N N . GLN A 1 225 ? -53.314 -14.119 98.691 1.00 94.19 225 GLN A N 1
ATOM 1812 C CA . GLN A 1 225 ? -53.122 -15.360 99.449 1.00 94.19 225 GLN A CA 1
ATOM 1813 C C . GLN A 1 225 ? -53.229 -15.133 100.963 1.00 94.19 225 GLN A C 1
ATOM 1815 O O . GLN A 1 225 ? -53.849 -15.944 101.653 1.00 94.19 225 GLN A O 1
ATOM 1820 N N . LYS A 1 226 ? -52.669 -14.034 101.489 1.00 93.94 226 LYS A N 1
ATOM 1821 C CA . LYS A 1 226 ? -52.813 -13.667 102.909 1.00 93.94 226 LYS A CA 1
ATOM 1822 C C . LYS A 1 226 ? -54.267 -13.367 103.270 1.00 93.94 226 LYS A C 1
ATOM 1824 O O . LYS A 1 226 ? -54.726 -13.813 104.320 1.00 93.94 226 LYS A O 1
ATOM 1829 N N . GLU A 1 227 ? -54.990 -12.638 102.423 1.00 92.69 227 GLU A N 1
ATOM 1830 C CA . GLU A 1 227 ? -56.415 -12.352 102.620 1.00 92.69 227 GLU A CA 1
ATOM 1831 C C . GLU A 1 227 ? -57.265 -13.623 102.571 1.00 92.69 227 GLU A C 1
ATOM 1833 O O . GLU A 1 227 ? -58.102 -13.843 103.442 1.00 92.69 227 GLU A O 1
ATOM 1838 N N . LEU A 1 228 ? -57.020 -14.517 101.611 1.00 93.38 228 LEU A N 1
ATOM 1839 C CA . LEU A 1 228 ? -57.695 -15.814 101.558 1.00 93.38 228 LEU A CA 1
ATOM 1840 C C . LEU A 1 228 ? -57.414 -16.643 102.813 1.00 93.38 228 LEU A C 1
ATOM 1842 O O . LEU A 1 228 ? -58.337 -17.237 103.367 1.00 93.38 228 LEU A O 1
ATOM 1846 N N . PHE A 1 229 ? -56.171 -16.646 103.301 1.00 93.88 229 PHE A N 1
ATOM 1847 C CA . PHE A 1 229 ? -55.811 -17.327 104.542 1.00 93.88 229 PHE A CA 1
ATOM 1848 C C . PHE A 1 229 ? -56.517 -16.713 105.760 1.00 93.88 229 PHE A C 1
ATOM 1850 O O . PHE A 1 229 ? -57.030 -17.441 106.612 1.00 93.88 229 PHE A O 1
ATOM 1857 N N . SER A 1 230 ? -56.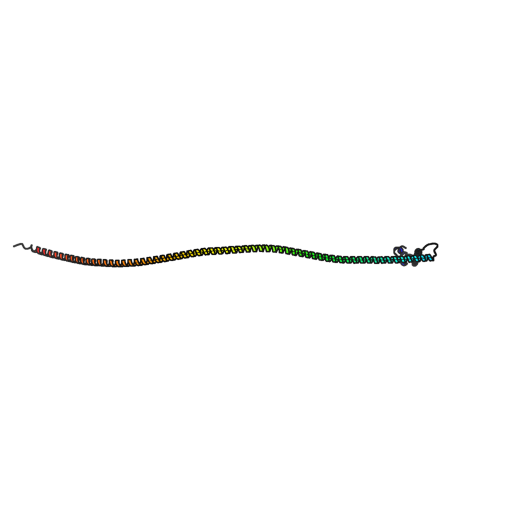607 -15.382 105.845 1.00 92.56 230 SER A N 1
ATOM 1858 C CA . SER A 1 230 ? -57.313 -14.704 106.938 1.00 92.56 230 SER A CA 1
ATOM 1859 C C . SER A 1 230 ? -58.819 -14.987 106.902 1.00 92.56 230 SER A C 1
ATOM 1861 O O . SER A 1 230 ? -59.395 -15.351 107.929 1.00 92.56 230 SER A O 1
ATOM 1863 N N . LEU A 1 231 ? -59.447 -14.939 105.724 1.00 91.50 231 LEU A N 1
ATOM 1864 C CA . LEU A 1 231 ? -60.847 -15.315 105.525 1.00 91.50 231 LEU A CA 1
ATOM 1865 C C . LEU A 1 231 ? -61.087 -16.790 105.858 1.00 91.50 231 LEU A C 1
ATOM 1867 O O . LEU A 1 231 ? -62.075 -17.117 106.515 1.00 91.50 231 LEU A O 1
ATOM 1871 N N . GLN A 1 232 ? -60.178 -17.686 105.472 1.00 93.31 232 GLN A N 1
ATOM 1872 C CA . GLN A 1 232 ? -60.256 -19.105 105.813 1.00 93.31 232 GLN A CA 1
ATOM 1873 C C . GLN A 1 232 ? -60.156 -19.333 107.327 1.00 93.31 232 GLN A C 1
ATOM 1875 O O . GLN A 1 232 ? -60.896 -20.162 107.864 1.00 93.31 232 GLN A O 1
ATOM 1880 N N . ASN A 1 233 ? -59.318 -18.570 108.032 1.00 91.38 233 ASN A N 1
ATOM 1881 C CA . ASN A 1 233 ? -59.259 -18.589 109.495 1.00 91.38 233 ASN A CA 1
ATOM 1882 C C . ASN A 1 233 ? -60.568 -18.089 110.118 1.00 91.38 233 ASN A C 1
ATOM 1884 O O . ASN A 1 233 ? -61.085 -18.727 111.034 1.00 91.38 233 ASN A O 1
ATOM 1888 N N . VAL A 1 234 ? -61.157 -17.007 109.593 1.00 91.75 234 VAL A N 1
ATOM 1889 C CA . VAL A 1 234 ? -62.465 -16.504 110.049 1.00 91.75 234 VAL A CA 1
ATOM 1890 C C . VAL A 1 234 ? -63.565 -17.542 109.818 1.00 91.75 234 VAL A C 1
ATOM 1892 O O . VAL A 1 234 ? -64.332 -17.825 110.736 1.00 91.75 234 VAL A O 1
ATOM 1895 N N . ILE A 1 235 ? -63.629 -18.162 108.636 1.00 91.88 235 ILE A N 1
ATOM 1896 C CA . ILE A 1 235 ? -64.592 -19.231 108.326 1.00 91.88 235 ILE A CA 1
ATOM 1897 C C . ILE A 1 235 ? -64.386 -20.428 109.255 1.00 91.88 235 ILE A C 1
ATOM 1899 O O . ILE A 1 235 ? -65.364 -20.986 109.748 1.00 91.88 235 ILE A O 1
ATOM 1903 N N . SER A 1 236 ? -63.139 -20.824 109.515 1.00 89.88 236 SER A N 1
ATOM 1904 C CA . SER A 1 236 ? -62.827 -21.928 110.428 1.00 89.88 236 SER A CA 1
ATOM 1905 C C . SER A 1 236 ? -63.281 -21.606 111.853 1.00 89.88 236 SER A C 1
ATOM 1907 O O . SER A 1 236 ? -63.975 -22.417 112.461 1.00 89.88 236 SER A O 1
ATOM 1909 N N . GLY A 1 237 ? -63.020 -20.388 112.336 1.00 91.25 237 GLY A N 1
ATOM 1910 C CA . GLY A 1 237 ? -63.519 -19.914 113.628 1.00 91.25 237 GLY A CA 1
ATOM 1911 C C . GLY A 1 237 ? -65.049 -19.823 113.695 1.00 91.25 237 GLY A C 1
ATOM 1912 O O . GLY A 1 237 ? -65.649 -20.156 114.715 1.00 91.25 237 GLY A O 1
ATOM 1913 N N . LEU A 1 238 ? -65.722 -19.423 112.610 1.00 88.38 238 LEU A N 1
ATOM 1914 C CA . LEU A 1 238 ? -67.188 -19.440 112.527 1.00 88.38 238 LEU A CA 1
ATOM 1915 C C . LEU A 1 238 ? -67.751 -20.866 112.499 1.00 88.38 238 LEU A C 1
ATOM 1917 O O . LEU A 1 238 ? -68.766 -21.121 113.142 1.00 88.38 238 LEU A O 1
ATOM 1921 N N . ARG A 1 239 ? -67.101 -21.807 111.801 1.00 89.88 239 ARG A N 1
ATOM 1922 C CA . ARG A 1 239 ? -67.472 -23.232 111.810 1.00 89.88 239 ARG A CA 1
ATOM 1923 C C . ARG A 1 239 ? -67.312 -23.843 113.193 1.00 89.88 239 ARG A C 1
ATOM 1925 O O . ARG A 1 239 ? -68.196 -24.579 113.614 1.00 89.88 239 ARG A O 1
ATOM 1932 N N . GLU A 1 240 ? -66.236 -23.517 113.905 1.00 88.06 240 GLU A N 1
ATOM 1933 C CA . GLU A 1 240 ? -66.040 -23.944 115.291 1.00 88.06 240 GLU A CA 1
ATOM 1934 C C . GLU A 1 240 ? -67.153 -23.392 116.194 1.00 88.06 240 GLU A C 1
ATOM 1936 O O . GLU A 1 240 ? -67.787 -24.160 116.912 1.00 88.06 240 GLU A O 1
ATOM 1941 N N . LYS A 1 241 ? -67.486 -22.097 116.082 1.00 86.75 241 LYS A N 1
ATOM 1942 C CA . LYS A 1 241 ? -68.624 -21.486 116.797 1.00 86.75 241 LYS A CA 1
ATOM 1943 C C . LYS A 1 241 ? -69.971 -22.122 116.446 1.00 86.75 241 LYS A C 1
ATOM 1945 O O . LYS A 1 241 ? -70.792 -22.339 117.329 1.00 86.75 241 LYS A O 1
ATOM 1950 N N . LEU A 1 242 ? -70.222 -22.433 115.175 1.00 85.62 242 LEU A N 1
ATOM 1951 C CA . LEU A 1 242 ? -71.423 -23.168 114.765 1.00 85.62 242 LEU A CA 1
ATOM 1952 C C . LEU A 1 242 ? -71.430 -24.586 115.342 1.00 85.62 242 LEU A C 1
ATOM 1954 O O . LEU A 1 242 ? -72.475 -25.051 115.783 1.00 85.62 242 LEU A O 1
ATOM 1958 N N . GLY A 1 243 ? -70.277 -25.255 115.386 1.00 85.81 243 GLY A N 1
ATOM 1959 C CA . GLY A 1 243 ? -70.111 -26.559 116.018 1.00 85.81 243 GLY A CA 1
ATOM 1960 C C . GLY A 1 243 ? -70.412 -26.523 117.516 1.00 85.81 243 GLY A C 1
ATOM 1961 O O . GLY A 1 243 ? -71.173 -27.359 118.002 1.00 85.81 243 GLY A O 1
ATOM 1962 N N . THR A 1 244 ? -69.891 -25.530 118.244 1.00 86.06 244 THR A N 1
ATOM 1963 C CA . THR A 1 244 ? -70.168 -25.360 119.678 1.00 86.06 244 THR A CA 1
ATOM 1964 C C . THR A 1 244 ? -71.625 -24.991 119.934 1.00 86.06 244 THR A C 1
ATOM 1966 O O . THR A 1 244 ? -72.244 -25.602 120.801 1.00 86.06 244 THR A O 1
ATOM 1969 N N . LEU A 1 245 ? -72.212 -24.079 119.153 1.00 81.88 245 LEU A N 1
ATOM 1970 C CA . LEU A 1 245 ? -73.634 -23.729 119.244 1.00 81.88 245 LEU A CA 1
ATOM 1971 C C . LEU A 1 245 ? -74.542 -24.918 118.922 1.00 81.88 245 LEU A C 1
ATOM 1973 O O . LEU A 1 245 ? -75.512 -25.150 119.634 1.00 81.88 245 LEU A O 1
ATOM 1977 N N . ASN A 1 246 ? -74.229 -25.709 117.895 1.00 82.62 246 ASN A N 1
ATOM 1978 C CA . ASN A 1 246 ? -74.988 -26.916 117.573 1.00 82.62 246 ASN A CA 1
ATOM 1979 C C . ASN A 1 246 ? -74.819 -27.989 118.664 1.00 82.62 246 ASN A C 1
ATOM 1981 O O . ASN A 1 246 ? -75.773 -28.682 119.007 1.00 82.62 246 ASN A O 1
ATOM 1985 N N . GLY A 1 247 ? -73.633 -28.089 119.273 1.00 82.25 247 GLY A N 1
ATOM 1986 C CA . GLY A 1 247 ? -73.392 -28.903 120.466 1.00 82.25 247 GLY A CA 1
ATOM 1987 C C . GLY A 1 247 ? -74.232 -28.450 121.664 1.00 82.25 247 GLY A C 1
ATOM 1988 O O . GLY A 1 247 ? -74.871 -29.276 122.312 1.00 82.25 247 GLY A O 1
ATOM 1989 N N . GLN A 1 248 ? -74.309 -27.141 121.915 1.00 80.94 248 GLN A N 1
ATOM 1990 C CA . GLN A 1 248 ? -75.178 -26.550 122.934 1.00 80.94 248 GLN A CA 1
ATOM 1991 C C . GLN A 1 248 ? -76.659 -26.787 122.621 1.00 80.94 248 GLN A C 1
ATOM 1993 O O . GLN A 1 248 ? -77.408 -27.161 123.514 1.00 80.94 248 GLN A O 1
ATOM 1998 N N . LEU A 1 249 ? -77.088 -26.654 121.364 1.00 79.56 249 LEU A N 1
ATOM 1999 C CA . LEU A 1 249 ? -78.456 -26.941 120.931 1.00 79.56 249 LEU A CA 1
ATOM 2000 C C . LEU A 1 249 ? -78.803 -28.424 121.125 1.00 79.56 249 LEU A C 1
ATOM 2002 O O . LEU A 1 249 ? -79.884 -28.753 121.608 1.00 79.56 249 LEU A O 1
ATOM 2006 N N . ASN A 1 250 ? -77.880 -29.332 120.807 1.00 78.56 250 ASN A N 1
ATOM 2007 C CA . ASN A 1 250 ? -78.028 -30.767 121.056 1.00 78.56 250 ASN A CA 1
ATOM 2008 C C . ASN A 1 250 ? -78.078 -31.087 122.556 1.00 78.56 250 ASN A C 1
ATOM 2010 O O . ASN A 1 250 ? -78.861 -31.941 122.980 1.00 78.56 250 ASN A O 1
ATOM 2014 N N . ALA A 1 251 ? -77.292 -30.384 123.374 1.00 76.62 251 ALA A N 1
ATOM 2015 C CA . ALA A 1 251 ? -77.350 -30.491 124.827 1.00 76.62 251 ALA A CA 1
ATOM 2016 C C . ALA A 1 251 ? -78.695 -29.980 125.363 1.00 76.62 251 ALA A C 1
ATOM 2018 O O . ALA A 1 251 ? -79.345 -30.693 126.118 1.00 76.62 251 ALA A O 1
ATOM 2019 N N . VAL A 1 252 ? -79.169 -28.818 124.904 1.00 76.50 252 VAL A N 1
ATOM 2020 C CA . VAL A 1 252 ? -80.463 -28.235 125.289 1.00 76.50 252 VAL A CA 1
ATOM 2021 C C . VAL A 1 252 ? -81.619 -29.116 124.834 1.00 76.50 252 VAL A C 1
ATOM 2023 O O . VAL A 1 252 ? -82.510 -29.379 125.626 1.00 76.50 252 VAL A O 1
ATOM 2026 N N . THR A 1 253 ? -81.615 -29.640 123.609 1.00 76.31 253 THR A N 1
ATOM 2027 C CA . THR A 1 253 ? -82.661 -30.566 123.133 1.00 76.31 253 THR A CA 1
ATOM 2028 C C . THR A 1 253 ? -82.623 -31.905 123.867 1.00 76.31 253 THR A C 1
ATOM 2030 O O . THR A 1 253 ? -83.678 -32.474 124.147 1.00 76.31 253 THR A O 1
ATOM 2033 N N . SER A 1 254 ? -81.444 -32.405 124.246 1.00 73.12 254 SER A N 1
ATOM 2034 C CA . SER A 1 254 ? -81.321 -33.586 125.113 1.00 73.12 254 SER A CA 1
ATOM 2035 C C . SER A 1 254 ? -81.847 -33.300 126.519 1.00 73.12 254 SER A C 1
ATOM 2037 O O . SER A 1 254 ? -82.623 -34.090 127.053 1.00 73.12 254 SER A O 1
ATOM 2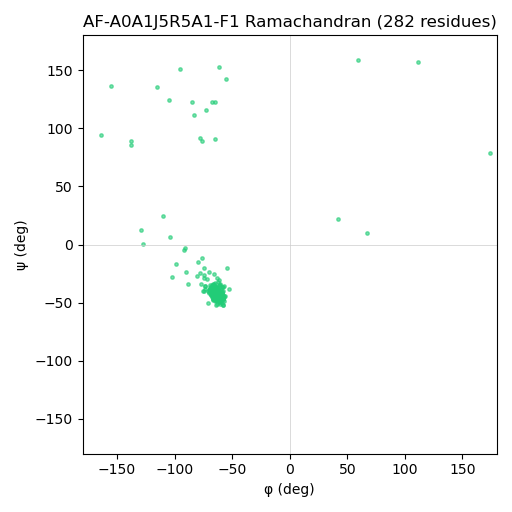039 N N . GLN A 1 255 ? -81.534 -32.128 127.071 1.00 75.38 255 GLN A N 1
ATOM 2040 C CA . GLN A 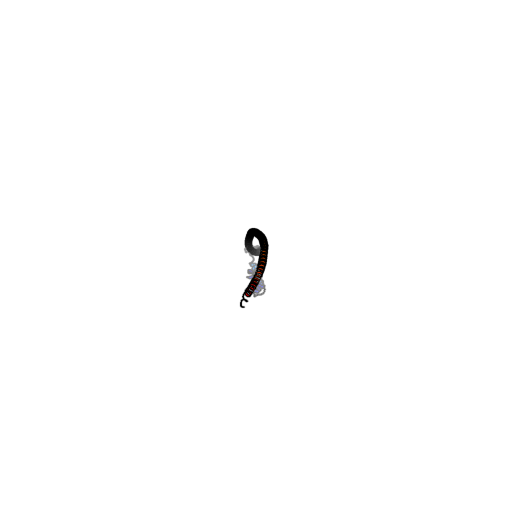1 255 ? -82.054 -31.648 128.347 1.00 75.38 255 GLN A CA 1
ATOM 2041 C C . GLN A 1 255 ? -83.574 -31.444 128.278 1.00 75.38 255 GLN A C 1
ATOM 2043 O O . GLN A 1 255 ? -84.278 -31.796 129.215 1.00 75.38 255 GLN A O 1
ATOM 2048 N N . GLN A 1 256 ? -84.107 -30.982 127.145 1.00 72.62 256 GLN A N 1
ATOM 2049 C CA . GLN A 1 256 ? -85.537 -30.817 126.887 1.00 72.62 256 GLN A CA 1
ATOM 2050 C C . GLN A 1 256 ? -86.254 -32.169 126.759 1.00 72.62 256 GLN A C 1
ATOM 2052 O O . GLN A 1 256 ? -87.364 -32.335 127.264 1.00 72.62 256 GLN A O 1
ATOM 2057 N N . LYS A 1 257 ? -85.618 -33.170 126.130 1.00 74.69 257 LYS A N 1
ATOM 2058 C CA . LYS A 1 257 ? -86.082 -34.571 126.118 1.00 74.69 257 LYS A CA 1
ATOM 2059 C C . LYS A 1 257 ? -86.068 -35.174 127.522 1.00 74.69 257 LYS A C 1
ATOM 2061 O O . LYS A 1 257 ? -86.948 -35.958 127.871 1.00 74.69 257 LYS A O 1
ATOM 2066 N N . GLU A 1 258 ? -85.088 -34.814 128.343 1.00 69.31 258 GLU A N 1
ATOM 2067 C CA . GLU A 1 258 ? -84.993 -35.284 129.721 1.00 69.31 258 GLU A CA 1
ATOM 2068 C C . GLU A 1 258 ? -86.018 -34.601 130.637 1.00 69.31 258 GLU A C 1
ATOM 2070 O O . GLU A 1 258 ? -86.667 -35.274 131.436 1.00 69.31 258 GLU A O 1
ATOM 2075 N N . THR A 1 259 ? -86.264 -33.300 130.476 1.00 69.06 259 THR A N 1
ATOM 2076 C CA . THR A 1 259 ? -87.320 -32.585 131.206 1.00 69.06 259 THR A CA 1
ATOM 2077 C C . THR A 1 259 ? -88.712 -33.023 130.766 1.00 69.06 259 THR A C 1
ATOM 2079 O O . THR A 1 259 ? -89.564 -33.208 131.628 1.00 69.06 259 THR A O 1
ATOM 2082 N N . THR A 1 260 ? -88.953 -33.307 129.481 1.00 69.75 260 THR A N 1
ATOM 2083 C CA . THR A 1 260 ? -90.221 -33.928 129.041 1.00 69.75 260 THR A CA 1
ATOM 2084 C C . THR A 1 260 ? -90.387 -35.349 129.575 1.00 69.75 260 THR A C 1
ATOM 2086 O O . THR A 1 260 ? -91.495 -35.732 129.944 1.00 69.75 260 THR A O 1
ATOM 2089 N N . ARG A 1 261 ? -89.308 -36.135 129.701 1.00 67.50 261 ARG A N 1
ATOM 2090 C CA . ARG A 1 261 ? -89.355 -37.428 130.411 1.00 67.50 261 ARG A CA 1
ATOM 2091 C C . ARG A 1 261 ? -89.684 -37.254 131.895 1.00 67.50 261 ARG A C 1
ATOM 2093 O O . ARG A 1 261 ? -90.489 -38.022 132.417 1.00 67.50 261 ARG A O 1
ATOM 2100 N N . ARG A 1 262 ? -89.117 -36.244 132.563 1.00 65.75 262 ARG A N 1
ATOM 2101 C CA . ARG A 1 262 ? -89.422 -35.919 133.968 1.00 65.75 262 ARG A CA 1
ATOM 2102 C C . ARG A 1 262 ? -90.861 -35.425 134.141 1.00 65.75 262 ARG A C 1
ATOM 2104 O O . ARG A 1 262 ? -91.518 -35.894 135.060 1.00 65.75 262 ARG A O 1
ATOM 2111 N N . LEU A 1 263 ? -91.374 -34.596 133.230 1.00 61.47 263 LEU A N 1
ATOM 2112 C CA . LEU A 1 263 ? -92.772 -34.144 133.205 1.00 61.47 263 LEU A CA 1
ATOM 2113 C C . LEU A 1 263 ? -93.745 -35.317 133.041 1.00 61.47 263 LEU A C 1
ATOM 2115 O O . LEU A 1 263 ? -94.659 -35.464 133.846 1.00 61.47 263 LEU A O 1
ATOM 2119 N N . ARG A 1 264 ? -93.478 -36.234 132.101 1.00 62.72 264 ARG A N 1
ATOM 2120 C CA . ARG A 1 264 ? -94.270 -37.468 131.944 1.00 62.72 264 ARG A CA 1
ATOM 2121 C C . ARG A 1 264 ? -94.204 -38.379 133.175 1.00 62.72 264 ARG A C 1
ATOM 2123 O O . ARG A 1 264 ? -95.159 -39.091 133.475 1.00 62.72 264 ARG A O 1
ATOM 2130 N N . PHE A 1 265 ? -93.081 -38.385 133.894 1.00 64.56 265 PHE A N 1
ATOM 2131 C CA . PHE A 1 265 ? -92.936 -39.136 135.143 1.00 64.56 265 PHE A CA 1
ATOM 2132 C C . PHE A 1 265 ? -93.699 -38.481 136.306 1.00 64.56 265 PHE A C 1
ATOM 2134 O O . PHE A 1 265 ? -94.275 -39.187 137.133 1.00 64.56 265 PHE A O 1
ATOM 2141 N N . THR A 1 266 ? -93.756 -37.147 136.362 1.00 61.91 266 THR A N 1
ATOM 2142 C CA . THR A 1 266 ? -94.568 -36.414 137.345 1.00 61.91 266 THR A CA 1
ATOM 2143 C C . THR A 1 266 ? -96.064 -36.484 137.039 1.00 61.91 266 THR A C 1
ATOM 2145 O O . THR A 1 266 ? -96.842 -36.645 137.973 1.00 61.91 266 THR A O 1
ATOM 2148 N N . GLU A 1 267 ? -96.468 -36.481 135.765 1.00 57.59 267 GLU A N 1
ATOM 2149 C CA . GLU A 1 267 ? -97.859 -36.712 135.336 1.00 57.59 267 GLU A CA 1
ATOM 2150 C C . GLU A 1 267 ? -98.330 -38.119 135.733 1.00 57.59 267 GLU A C 1
ATOM 2152 O O . GLU A 1 267 ? -99.357 -38.259 136.393 1.00 57.59 267 GLU A O 1
ATOM 2157 N N . LYS A 1 268 ? -97.511 -39.157 135.490 1.00 60.03 268 LYS A N 1
ATOM 2158 C CA . LYS A 1 268 ? -97.797 -40.529 135.955 1.00 60.03 268 LYS A CA 1
ATOM 2159 C C . LYS A 1 268 ? -97.876 -40.664 137.481 1.00 60.03 268 LYS A C 1
ATOM 2161 O O . LYS A 1 268 ? -98.617 -41.506 137.984 1.00 60.03 268 LYS A O 1
ATOM 2166 N N . LYS A 1 269 ? -97.129 -39.854 138.243 1.00 57.81 269 LYS A N 1
ATOM 2167 C CA . LYS A 1 269 ? -97.239 -39.809 139.715 1.00 57.81 269 LYS A CA 1
ATOM 2168 C C . LYS A 1 269 ? -98.503 -39.086 140.194 1.00 57.81 269 LYS A C 1
ATOM 2170 O O . LYS A 1 269 ? -99.004 -39.429 141.263 1.00 57.81 269 LYS A O 1
ATOM 2175 N N . LEU A 1 270 ? -99.026 -38.132 139.424 1.00 55.66 270 LEU A N 1
ATOM 2176 C CA . LEU A 1 270 ? -100.268 -37.417 139.732 1.00 55.66 270 LEU A CA 1
ATOM 2177 C C . LEU A 1 270 ? -101.506 -38.289 139.452 1.00 55.66 270 LEU A C 1
ATOM 2179 O O . LEU A 1 270 ? -102.410 -38.342 140.284 1.00 55.66 270 LEU A O 1
ATOM 2183 N N . GLU A 1 271 ? -101.497 -39.059 138.360 1.00 57.34 271 GLU A N 1
ATOM 2184 C CA . GLU A 1 271 ? -102.543 -40.048 138.033 1.00 57.34 271 GLU A CA 1
ATOM 2185 C C . GLU A 1 271 ? -102.607 -41.208 139.047 1.00 57.34 271 GLU A C 1
ATOM 2187 O O . GLU A 1 271 ? -103.684 -41.702 139.379 1.00 57.34 271 GLU A O 1
ATOM 2192 N N . ALA A 1 272 ? -101.468 -41.608 139.624 1.00 57.72 272 ALA A N 1
ATOM 2193 C CA . ALA A 1 272 ? -101.418 -42.623 140.682 1.00 57.72 272 ALA A CA 1
ATOM 2194 C C . ALA A 1 272 ? -101.911 -42.115 142.057 1.00 57.72 272 ALA A C 1
ATOM 2196 O O . ALA A 1 272 ? -102.273 -42.918 142.920 1.00 57.72 272 ALA A O 1
ATOM 2197 N N . SER A 1 273 ? -101.937 -40.794 142.271 1.00 54.34 273 SER A N 1
ATOM 2198 C CA . SER A 1 273 ? -102.428 -40.153 143.501 1.00 54.34 273 SER A CA 1
ATOM 2199 C C . SER A 1 273 ? -103.939 -39.870 143.439 1.00 54.34 273 SER A C 1
ATOM 2201 O O . SER A 1 273 ? -104.639 -40.065 144.435 1.00 54.34 273 SER A O 1
ATOM 2203 N N . SER A 1 274 ? -104.485 -39.548 142.259 1.00 52.38 274 SER A N 1
ATOM 2204 C CA . SER A 1 274 ? -105.931 -39.356 142.059 1.00 52.38 274 SER A CA 1
ATOM 2205 C C . SER A 1 274 ? -106.733 -40.669 142.037 1.00 52.38 274 SER A C 1
ATOM 2207 O O . SER A 1 274 ? -107.892 -40.683 142.452 1.00 52.38 274 SER A O 1
ATOM 2209 N N . ALA A 1 275 ? -106.115 -41.799 141.668 1.00 53.28 275 ALA A N 1
ATOM 2210 C CA . ALA A 1 275 ? -106.743 -43.128 141.684 1.00 53.28 275 ALA A CA 1
ATOM 2211 C C . ALA A 1 275 ? -106.870 -43.767 143.088 1.00 53.28 275 ALA A C 1
ATOM 2213 O O . ALA A 1 275 ? -107.590 -44.752 143.254 1.00 53.28 275 ALA A O 1
ATOM 2214 N N . LYS A 1 276 ? -106.211 -43.213 144.118 1.00 52.25 276 LYS A N 1
ATOM 2215 C CA . LYS A 1 276 ? -106.275 -43.721 145.504 1.00 52.25 276 LYS A CA 1
ATOM 2216 C C . LYS A 1 276 ? -107.372 -43.059 146.356 1.00 52.25 276 LYS A C 1
ATOM 2218 O O . LYS A 1 276 ? -107.610 -43.503 147.472 1.00 52.25 276 LYS A O 1
ATOM 2223 N N . ASN A 1 277 ? -108.069 -42.049 145.822 1.00 47.62 277 ASN A N 1
ATOM 2224 C CA . ASN A 1 277 ? -109.061 -41.241 146.547 1.00 47.62 277 ASN A CA 1
ATOM 2225 C C . ASN A 1 277 ? -110.538 -41.578 146.219 1.00 47.62 277 ASN A C 1
ATOM 2227 O O . ASN A 1 277 ? -111.437 -40.888 146.688 1.00 47.62 277 ASN A O 1
ATOM 2231 N N . SER A 1 278 ? -110.819 -42.627 145.429 1.00 45.62 278 SER A N 1
ATOM 2232 C CA . SER A 1 278 ? -112.182 -42.952 144.949 1.00 45.62 278 SER A CA 1
ATOM 2233 C C . SER A 1 278 ? -112.658 -44.399 145.173 1.00 45.62 278 SER A C 1
ATOM 2235 O O . SER A 1 278 ? -113.707 -44.789 144.662 1.00 45.62 278 SER A O 1
ATOM 2237 N N . ARG A 1 279 ? -111.966 -45.204 145.990 1.00 47.09 279 ARG A N 1
ATOM 2238 C CA . ARG A 1 279 ? -112.458 -46.521 146.443 1.00 47.09 279 ARG A CA 1
ATOM 2239 C C . ARG A 1 279 ? -112.158 -46.729 147.924 1.00 47.09 279 ARG A C 1
ATOM 2241 O O . ARG A 1 279 ? -111.090 -47.212 148.263 1.00 47.09 279 ARG A O 1
ATOM 2248 N N . ILE A 1 280 ? -113.098 -46.305 148.770 1.00 49.53 280 ILE A N 1
ATOM 2249 C CA . ILE A 1 280 ? -113.685 -47.013 149.931 1.00 49.53 280 ILE A CA 1
ATOM 2250 C C . ILE A 1 280 ? -114.598 -45.986 150.636 1.00 49.53 280 ILE A C 1
ATOM 2252 O O . ILE A 1 280 ? -114.256 -45.328 151.613 1.00 49.53 280 ILE A O 1
ATOM 2256 N N . LYS A 1 281 ? -115.781 -45.805 150.040 1.00 43.88 281 LYS A N 1
ATOM 2257 C CA . LYS A 1 281 ? -117.031 -45.392 150.689 1.00 43.88 281 LYS A CA 1
ATOM 2258 C C . LYS A 1 281 ? -118.126 -46.273 150.074 1.00 43.88 281 LYS A C 1
ATOM 2260 O O . LYS A 1 281 ? -118.731 -45.899 149.077 1.00 43.88 281 LYS A O 1
ATOM 2265 N N . SER A 1 282 ? -118.302 -47.472 150.638 1.00 41.56 282 SER A N 1
ATOM 2266 C CA . SER A 1 282 ? -119.510 -48.306 150.522 1.00 41.56 282 SER A CA 1
ATOM 2267 C C . SER A 1 282 ? -119.520 -49.403 151.608 1.00 41.56 282 SER A C 1
ATOM 2269 O O . SER A 1 282 ? -118.945 -50.465 151.393 1.00 41.56 282 SER A O 1
ATOM 2271 N N . MET A 1 283 ? -120.197 -49.060 152.721 1.00 33.38 283 MET A N 1
ATOM 2272 C CA . MET A 1 283 ? -120.981 -49.856 153.703 1.00 33.38 283 MET A CA 1
ATOM 2273 C C . MET A 1 283 ? -120.330 -51.010 154.494 1.00 33.38 283 MET A C 1
ATOM 2275 O O . MET A 1 283 ? -119.447 -51.679 153.967 1.00 33.38 283 MET A O 1
ATOM 2279 N N . PRO A 1 284 ? -120.909 -51.418 155.644 1.00 49.91 284 PRO A N 1
ATOM 2280 C CA . PRO A 1 284 ? -121.594 -50.707 156.741 1.00 49.91 284 PRO A CA 1
ATOM 2281 C C . PRO A 1 284 ? -120.709 -50.546 157.994 1.00 49.91 284 PRO A C 1
ATOM 2283 O O . PRO A 1 284 ? -119.735 -51.316 158.150 1.00 49.91 284 PRO A O 1
#

Foldseek 3Di:
DPCCVPPVDQDDLVNQCVVPVDDDSVVSVVVSVVVVVVCVVVPQPAPDDPPDDPVVRVVVSVVVVVVVVVVVVVVVVVVVVVVVVVVVVVVVVVVVVVVVVVVVVVVVVVVVVVVVVVVVVVVVVVVVVVVVVVVVVVVVVVVVVVVVVVVVVVVVVVVVVVVVVVVVVVVVVVVVVVVVVVVVVVVVVVVVVVVVVVVVVVVVVVVVVVVVVVVVVVVVVVVVVVVVVVVVVVVVVVVVVVVVVVVVVVVVVVVVVVVVVVVVVVVVVVVVVVVVPPPDDDDD

Secondary structure (DSSP, 8-state):
-HHHHHH-----HHHHHHHH-SS-THHHHHHHHHHHHHHHHHTS-----TT--HHHHHHHHHHHHHHHHHHHHHHHHHHHHHHHHHHHHHHHHHHHHHHHHHHHHHHHHHHHHHHHHHHHHHHHHHHHHHHHHHHHHHHHHHHHHHHHHHHHHHHHHHHHHHHHHHHHHHHHHHHHHHHHHHHHHHHHHHHHHHHHHHHHHHHHHHHHHHHHHHHHHHHHHHHHHHHHHHHHHHHHHHHHHHHHHHHHHHHHHHHHHHHHHHHHHHHHHHHHHHTTSSS-----

Solvent-accessible surface area (backbone atoms only — not comparable to full-atom values): 15618 Å² total; per-residue (Å²): 129,67,56,45,86,74,67,72,47,81,88,48,53,70,65,50,48,73,75,62,81,74,80,66,86,61,57,49,46,49,53,49,50,53,47,53,50,53,48,55,61,69,67,50,66,72,77,88,55,96,88,62,59,70,72,58,45,54,51,51,31,50,49,52,51,50,50,51,50,52,52,51,52,52,50,50,51,51,50,53,49,52,50,51,54,51,50,49,54,52,49,52,55,48,50,55,50,53,50,53,50,52,52,50,52,52,51,51,51,53,49,53,51,52,50,53,52,50,52,50,50,52,52,50,50,54,53,49,53,52,50,49,54,50,52,53,52,52,49,56,52,50,52,54,51,48,54,51,52,52,50,49,51,55,51,51,50,52,50,50,52,51,51,52,54,49,51,53,50,53,51,51,52,49,52,54,50,47,53,54,47,52,52,51,48,53,54,50,51,55,50,50,52,52,51,52,51,51,49,50,52,49,52,55,49,52,53,53,49,51,52,51,51,52,51,51,53,50,50,52,50,53,49,50,50,52,50,51,51,52,52,49,50,50,51,50,53,50,50,50,50,49,51,51,50,50,49,49,49,51,50,49,53,49,50,49,55,49,48,51,50,50,49,56,52,51,52,56,52,49,57,62,55,62,66,69,77,78,78,87,89,80,86,134

Mean predicted aligned error: 18.13 Å